Protein AF-A0A2V7JVH2-F1 (afdb_monomer)

Radius of gyration: 35.44 Å; Cα contacts (8 Å, |Δi|>4): 301; chains: 1; bounding box: 83×78×101 Å

Sequence (235 aa):
MPRRKRRECERYDPQSRRAAGGLPRGAAEGVQGRHAQGAERDESDGDHECDRDPALSRRHRQRRRVLRLAVRRCDGRQVHVAAQRREEPLTFPEGYKESFTKYHTISFPATKQVRYYYANKTAVTAAKAGKPLPDGSVLFAEVYAAKLGADGKPATGADGNFVAEKIVAYTAMAREAGWGNDIPEMLRNENWNYAVFTADKQHRPGVNHAECLACHKPLDNVSYTFTLKQLAGAK

Structure (mmCIF, N/CA/C/O backbone):
data_AF-A0A2V7JVH2-F1
#
_entry.id   AF-A0A2V7JVH2-F1
#
loop_
_atom_site.group_PDB
_atom_site.id
_atom_site.type_symbol
_atom_site.label_atom_id
_atom_site.label_alt_id
_atom_site.label_comp_id
_atom_site.label_asym_id
_atom_site.label_entity_id
_atom_site.label_seq_id
_atom_site.pdbx_PDB_ins_code
_atom_site.Cartn_x
_atom_site.Cartn_y
_atom_site.Cartn_z
_atom_site.occupancy
_atom_site.B_iso_or_equiv
_atom_site.auth_seq_id
_atom_site.auth_comp_id
_atom_site.auth_asym_id
_atom_site.auth_atom_id
_atom_s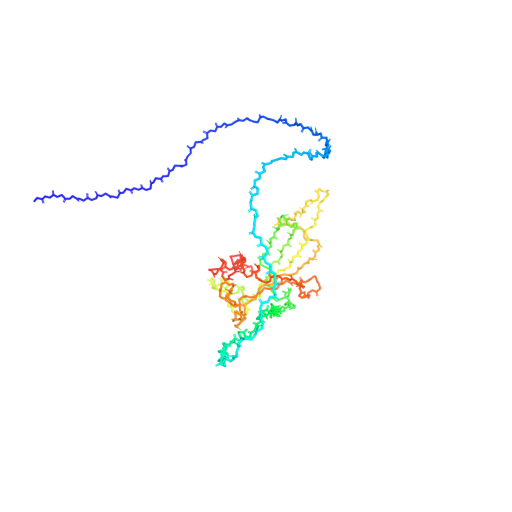ite.pdbx_PDB_model_num
ATOM 1 N N . MET A 1 1 ? 25.375 60.837 -25.572 1.00 32.41 1 MET A N 1
ATOM 2 C CA . MET A 1 1 ? 23.909 60.919 -25.371 1.00 32.41 1 MET A CA 1
ATOM 3 C C . MET A 1 1 ? 23.419 59.647 -24.676 1.00 32.41 1 MET A C 1
ATOM 5 O O . MET A 1 1 ? 23.603 58.587 -25.258 1.00 32.41 1 MET A O 1
ATOM 9 N N . PRO A 1 2 ? 22.876 59.706 -23.444 1.00 52.50 2 PRO A N 1
ATOM 10 C CA . PRO A 1 2 ? 22.500 58.517 -22.661 1.00 52.50 2 PRO A CA 1
ATOM 11 C C . PRO A 1 2 ? 20.977 58.359 -22.469 1.00 52.50 2 PRO A C 1
ATOM 13 O O . PRO A 1 2 ? 20.345 59.356 -22.147 1.00 52.50 2 PRO A O 1
ATOM 16 N N . ARG A 1 3 ? 20.413 57.134 -22.539 1.00 37.91 3 ARG A N 1
ATOM 17 C CA . ARG A 1 3 ? 19.190 56.617 -21.838 1.00 37.91 3 ARG A CA 1
ATOM 18 C C . ARG A 1 3 ? 19.102 55.087 -22.051 1.00 37.91 3 ARG A C 1
ATOM 20 O O . ARG A 1 3 ? 19.529 54.636 -23.100 1.00 37.91 3 ARG A O 1
ATOM 27 N N . ARG A 1 4 ? 18.542 54.230 -21.180 1.00 44.47 4 ARG A N 1
ATOM 28 C CA . ARG A 1 4 ? 18.201 54.254 -19.732 1.00 44.47 4 ARG A CA 1
ATOM 29 C C . ARG A 1 4 ? 18.071 52.779 -19.266 1.00 44.47 4 ARG A C 1
ATOM 31 O O . ARG A 1 4 ? 17.653 51.939 -20.052 1.00 44.47 4 ARG A O 1
ATOM 38 N N . LYS A 1 5 ? 18.389 52.462 -18.001 1.00 43.69 5 LYS A N 1
ATOM 39 C CA . LYS A 1 5 ? 18.171 51.124 -17.392 1.00 43.69 5 LYS A CA 1
ATOM 40 C C . LYS A 1 5 ? 16.725 50.926 -16.899 1.00 43.69 5 LYS A C 1
ATOM 42 O O . LYS A 1 5 ? 16.085 51.904 -16.525 1.00 43.69 5 LYS A O 1
ATOM 47 N N . ARG A 1 6 ? 16.353 49.640 -16.735 1.00 42.50 6 ARG A N 1
ATOM 48 C CA . ARG A 1 6 ? 15.241 49.064 -15.935 1.00 42.50 6 ARG A CA 1
ATOM 49 C C . ARG A 1 6 ? 13.805 49.456 -16.337 1.00 42.50 6 ARG A C 1
ATOM 51 O O . ARG A 1 6 ? 13.450 50.629 -16.326 1.00 42.50 6 ARG A O 1
ATOM 58 N N . ARG A 1 7 ? 12.926 48.447 -16.399 1.00 41.41 7 ARG A N 1
ATOM 59 C CA . ARG A 1 7 ? 12.013 48.154 -15.276 1.00 41.41 7 ARG A CA 1
ATOM 60 C C . ARG A 1 7 ? 11.541 46.700 -15.276 1.00 41.41 7 ARG A C 1
ATOM 62 O O . ARG A 1 7 ? 11.050 46.177 -16.263 1.00 41.41 7 ARG A O 1
ATOM 69 N N . GLU A 1 8 ? 11.740 46.105 -14.116 1.00 42.19 8 GLU A N 1
ATOM 70 C CA . GLU A 1 8 ? 11.123 44.896 -13.591 1.00 42.19 8 GLU A CA 1
ATOM 71 C C . GLU A 1 8 ? 9.891 45.381 -12.812 1.00 42.19 8 GLU A C 1
ATOM 73 O O . GLU A 1 8 ? 10.010 46.374 -12.088 1.00 42.19 8 GLU A O 1
ATOM 78 N N . CYS A 1 9 ? 8.728 44.753 -12.991 1.00 32.69 9 CYS A N 1
ATOM 79 C CA . CYS A 1 9 ? 7.531 45.011 -12.189 1.00 32.69 9 CYS A CA 1
ATOM 80 C C . CYS A 1 9 ? 6.821 43.687 -11.894 1.00 32.69 9 CYS A C 1
ATOM 82 O O . CYS A 1 9 ? 6.700 42.825 -12.762 1.00 32.69 9 CYS A O 1
ATOM 84 N N . GLU A 1 10 ? 6.403 43.538 -10.642 1.00 37.50 10 GLU A N 1
ATOM 85 C CA . GLU A 1 10 ? 5.963 42.280 -10.049 1.00 37.50 10 GLU A CA 1
ATOM 86 C C . GLU A 1 10 ? 4.471 41.971 -10.231 1.00 37.50 10 GLU A C 1
ATOM 88 O O . GLU A 1 10 ? 3.662 42.811 -10.622 1.00 37.50 10 GLU A O 1
ATOM 93 N N . ARG A 1 11 ? 4.160 40.715 -9.887 1.00 35.09 11 ARG A N 1
ATOM 94 C CA . ARG A 1 11 ? 2.858 40.134 -9.529 1.00 35.09 11 ARG A CA 1
ATOM 95 C C . ARG A 1 11 ? 1.758 41.123 -9.123 1.00 35.09 11 ARG A C 1
ATOM 97 O O . ARG A 1 11 ? 1.939 41.956 -8.240 1.00 35.09 11 ARG A O 1
ATOM 104 N N . TYR A 1 12 ? 0.563 40.850 -9.641 1.00 31.20 12 TYR A N 1
ATOM 105 C CA . TYR A 1 12 ? -0.707 41.295 -9.079 1.00 31.20 12 TYR A CA 1
ATOM 106 C C . TYR A 1 12 ? -1.432 40.097 -8.444 1.00 31.20 12 TYR A C 1
ATOM 108 O O . TYR A 1 12 ? -1.597 39.064 -9.092 1.00 31.20 12 TYR A O 1
ATOM 116 N N . ASP A 1 13 ? -1.849 40.247 -7.188 1.00 40.97 13 ASP A N 1
ATOM 117 C CA . ASP A 1 13 ? -2.649 39.296 -6.404 1.00 40.97 13 ASP A CA 1
ATOM 118 C C . ASP A 1 13 ? -3.816 40.064 -5.759 1.00 40.97 13 ASP A C 1
ATOM 120 O O . ASP A 1 13 ? -3.570 41.067 -5.080 1.00 40.97 13 ASP A O 1
ATOM 124 N N . PRO A 1 14 ? -5.074 39.640 -5.976 1.00 40.41 14 PRO A N 1
ATOM 125 C CA . PRO A 1 14 ? -6.206 40.144 -5.216 1.00 40.41 14 PRO A CA 1
ATOM 126 C C . PRO A 1 14 ? -7.004 39.032 -4.504 1.00 40.41 14 PRO A C 1
ATOM 128 O O . PRO A 1 14 ? -8.109 38.679 -4.924 1.00 40.41 14 PRO A O 1
ATOM 131 N N . GLN A 1 15 ? -6.544 38.571 -3.337 1.00 40.09 15 GLN A N 1
ATOM 132 C CA . GLN A 1 15 ? -7.458 38.063 -2.304 1.00 40.09 15 GLN A CA 1
ATOM 133 C C . GLN A 1 15 ? -7.746 39.119 -1.229 1.00 40.09 15 GLN A C 1
ATOM 135 O O . GLN A 1 15 ? -6.872 39.463 -0.441 1.00 40.09 15 GLN A O 1
ATOM 140 N N . SER A 1 16 ? -9.006 39.578 -1.151 1.00 35.44 16 SER A N 1
ATOM 141 C CA . SER A 1 16 ? -9.829 39.635 0.083 1.00 35.44 16 SER A CA 1
ATOM 142 C C . SER A 1 16 ? -10.917 40.724 0.054 1.00 35.44 16 SER A C 1
ATOM 144 O O . SER A 1 16 ? -10.623 41.912 0.124 1.00 35.44 16 SER A O 1
ATOM 146 N N . ARG A 1 17 ? -12.197 40.313 0.093 1.00 40.19 17 ARG A N 1
ATOM 147 C CA . ARG A 1 17 ? -13.275 41.020 0.820 1.00 40.19 17 ARG A CA 1
ATOM 148 C C . ARG A 1 17 ? -14.303 40.018 1.370 1.00 40.19 17 ARG A C 1
ATOM 150 O O . ARG A 1 17 ? -14.963 39.309 0.620 1.00 40.19 17 ARG A O 1
ATOM 157 N N . ARG A 1 18 ? -14.421 39.985 2.700 1.00 34.19 18 ARG A N 1
ATOM 158 C CA . ARG A 1 18 ? -15.586 39.517 3.489 1.00 34.19 18 ARG A CA 1
ATOM 159 C C . ARG A 1 18 ? -16.619 40.671 3.553 1.00 34.19 18 ARG A C 1
ATOM 161 O O . ARG A 1 18 ? -16.220 41.801 3.298 1.00 34.19 18 ARG A O 1
ATOM 168 N N . ALA A 1 19 ? -17.890 40.539 3.951 1.00 32.44 19 ALA A N 1
ATOM 169 C CA . ALA A 1 19 ? -18.826 39.415 4.132 1.00 32.44 19 ALA A CA 1
ATOM 170 C C . ALA A 1 19 ? -20.254 39.983 4.364 1.00 32.44 19 ALA A C 1
ATOM 172 O O . ALA A 1 19 ? -20.366 41.108 4.840 1.00 32.44 19 ALA A O 1
ATOM 173 N N . ALA A 1 20 ? -21.303 39.196 4.082 1.00 35.16 20 ALA A N 1
ATOM 174 C CA . ALA A 1 20 ? -22.691 39.235 4.607 1.00 35.16 20 ALA A CA 1
ATOM 175 C C . ALA A 1 20 ? -23.530 38.231 3.773 1.00 35.16 20 ALA A C 1
ATOM 177 O O . ALA A 1 20 ? -23.220 38.048 2.601 1.00 35.16 20 ALA A O 1
ATOM 178 N N . GLY A 1 21 ? -24.575 37.540 4.238 1.00 30.73 21 GLY A N 1
ATOM 179 C CA . GLY A 1 21 ? -25.169 37.401 5.573 1.00 30.73 21 GLY A CA 1
ATOM 180 C C . GLY A 1 21 ? -26.650 36.981 5.445 1.00 30.73 21 GLY A C 1
ATOM 181 O O . GLY A 1 21 ? -27.359 37.578 4.649 1.00 30.73 21 GLY A O 1
ATOM 182 N N . GLY A 1 22 ? -27.125 36.000 6.227 1.00 30.08 22 GLY A N 1
ATOM 183 C CA . GLY A 1 22 ? -28.570 35.765 6.448 1.00 30.08 22 GLY A CA 1
ATOM 184 C C . GLY A 1 22 ? -29.329 34.830 5.481 1.00 30.08 22 GLY A C 1
ATOM 185 O O . GLY A 1 22 ? -29.644 35.181 4.352 1.00 30.08 22 GLY A O 1
ATOM 186 N N . LEU A 1 23 ? -29.708 33.659 6.001 1.00 36.22 23 LEU A N 1
ATOM 187 C CA . LEU A 1 23 ? -30.813 32.778 5.560 1.00 36.22 23 LEU A CA 1
ATOM 188 C C . LEU A 1 23 ? -32.152 33.289 6.182 1.00 36.22 23 LEU A C 1
ATOM 190 O O . LEU A 1 23 ? -32.046 34.041 7.155 1.00 36.22 23 LEU A O 1
ATOM 194 N N . PRO A 1 24 ? -33.385 32.905 5.736 1.00 46.66 24 PRO A N 1
ATOM 195 C CA . PRO A 1 24 ? -33.871 31.520 5.880 1.00 46.66 24 PRO A CA 1
ATOM 196 C C . PRO A 1 24 ? -34.939 30.995 4.876 1.00 46.66 24 PRO A C 1
ATOM 198 O O . PRO A 1 24 ? -35.169 31.535 3.802 1.00 46.66 24 PRO A O 1
ATOM 201 N N . ARG A 1 25 ? -35.501 29.834 5.252 1.00 35.25 25 ARG A N 1
ATOM 202 C CA . ARG A 1 25 ? -36.240 28.807 4.492 1.00 35.25 25 ARG A CA 1
ATOM 203 C C . ARG A 1 25 ? -37.758 29.044 4.347 1.00 35.25 25 ARG A C 1
ATOM 205 O O . ARG A 1 25 ? -38.380 29.581 5.254 1.00 35.25 25 ARG A O 1
ATOM 212 N N . GLY A 1 26 ? -38.339 28.404 3.326 1.00 31.73 26 GLY A N 1
ATOM 213 C CA . GLY A 1 26 ? -39.727 27.903 3.231 1.00 31.73 26 GLY A CA 1
ATOM 214 C C . GLY A 1 26 ? -39.861 27.146 1.894 1.00 31.73 26 GLY A C 1
ATOM 215 O O . GLY A 1 26 ? -39.488 27.708 0.874 1.00 31.73 26 GLY A O 1
ATOM 216 N N . ALA A 1 27 ? -40.092 25.831 1.805 1.00 31.73 27 ALA A N 1
ATOM 217 C CA . ALA A 1 27 ? -41.213 25.006 2.280 1.00 31.73 27 ALA A CA 1
ATOM 218 C C . ALA A 1 27 ? -42.518 25.235 1.486 1.00 31.73 27 ALA A C 1
ATOM 220 O O . ALA A 1 27 ? -43.246 26.183 1.758 1.00 31.73 27 ALA A O 1
ATOM 221 N N . ALA A 1 28 ? -42.805 24.336 0.536 1.00 38.03 28 ALA A N 1
ATOM 222 C CA . ALA A 1 28 ? -44.128 24.117 -0.056 1.00 38.03 28 ALA A CA 1
ATOM 223 C C . ALA A 1 28 ? -44.212 22.682 -0.616 1.00 38.03 28 ALA A C 1
ATOM 225 O O . ALA A 1 28 ? -43.332 22.244 -1.358 1.00 38.03 28 ALA A O 1
ATOM 226 N N . GLU A 1 29 ? -45.253 21.951 -0.225 1.00 30.03 29 GLU A N 1
ATOM 227 C CA . GLU A 1 29 ? -45.572 20.598 -0.694 1.00 30.03 29 GLU A CA 1
ATOM 228 C C . GLU A 1 29 ? -46.427 20.619 -1.971 1.00 30.03 29 GLU A C 1
ATOM 230 O O . GLU A 1 29 ? -47.169 21.567 -2.196 1.00 30.03 29 GLU A O 1
ATOM 235 N N . GLY A 1 30 ? -46.366 19.518 -2.733 1.00 29.44 30 GLY A N 1
ATOM 236 C CA . GLY A 1 30 ? -47.523 18.828 -3.327 1.00 29.44 30 GLY A CA 1
ATOM 237 C C . GLY A 1 30 ? -48.455 19.540 -4.326 1.00 29.44 30 GLY A C 1
ATOM 238 O O . GLY A 1 30 ? -49.041 20.572 -4.042 1.00 29.44 30 GLY A O 1
ATOM 239 N N . VAL A 1 31 ? -48.750 18.859 -5.441 1.00 38.78 31 VAL A N 1
ATOM 240 C CA . VAL A 1 31 ? -50.129 18.496 -5.850 1.00 38.78 31 VAL A CA 1
ATOM 241 C C . VAL A 1 31 ? -50.085 17.504 -7.022 1.00 38.78 31 VAL A C 1
ATOM 243 O O . VAL A 1 31 ? -49.129 17.452 -7.793 1.00 38.78 31 VAL A O 1
ATOM 246 N N . GLN A 1 32 ? -51.112 16.659 -7.109 1.00 34.00 32 GLN A N 1
ATOM 247 C CA . GLN A 1 32 ? -51.224 15.548 -8.054 1.00 34.00 32 GLN A CA 1
ATOM 248 C C . GLN A 1 32 ? -51.829 15.963 -9.410 1.00 34.00 32 GLN A C 1
ATOM 250 O O . GLN A 1 32 ? -52.754 16.765 -9.464 1.00 34.00 32 GLN A O 1
ATOM 255 N N . GLY A 1 33 ? -51.343 15.309 -10.472 1.00 31.23 33 GLY A N 1
ATOM 256 C CA . GLY A 1 33 ? -52.082 14.762 -11.624 1.00 31.23 33 GLY A CA 1
ATOM 257 C C . GLY A 1 33 ? -53.234 15.521 -12.312 1.00 31.23 33 GLY A C 1
ATOM 258 O O . GLY A 1 33 ? -54.252 15.866 -11.712 1.00 31.23 33 GLY A O 1
ATOM 259 N N . ARG A 1 34 ? -53.179 15.534 -13.654 1.00 37.78 34 ARG A N 1
ATOM 260 C CA . ARG A 1 34 ? -54.336 15.189 -14.505 1.00 37.78 34 ARG A CA 1
ATOM 261 C C . ARG A 1 34 ? -53.921 14.822 -15.935 1.00 37.78 34 ARG A C 1
ATOM 263 O O . ARG A 1 34 ? -53.042 15.454 -16.507 1.00 37.78 34 ARG A O 1
ATOM 270 N N . HIS A 1 35 ? -54.580 13.807 -16.494 1.00 33.72 35 HIS A N 1
ATOM 271 C CA . HIS A 1 35 ? -54.583 13.516 -17.931 1.00 33.72 35 HIS A CA 1
ATOM 272 C C . HIS A 1 35 ? -55.599 14.411 -18.656 1.00 33.72 35 HIS A C 1
ATOM 274 O O . HIS A 1 35 ? -56.627 14.763 -18.078 1.00 33.72 35 HIS A O 1
ATOM 280 N N . ALA A 1 36 ? -55.364 14.659 -19.945 1.00 32.66 36 ALA A N 1
ATOM 281 C CA . ALA A 1 36 ? -56.395 14.996 -20.924 1.00 32.66 36 ALA A CA 1
ATOM 282 C C . ALA A 1 36 ? -56.043 14.341 -22.276 1.00 32.66 36 ALA A C 1
ATOM 284 O O . ALA A 1 36 ? -54.865 14.183 -22.596 1.00 32.66 36 ALA A O 1
ATOM 285 N N . GLN A 1 37 ? -57.060 13.925 -23.032 1.00 31.33 37 GLN A N 1
ATOM 286 C CA . GLN A 1 37 ? -56.962 13.307 -24.362 1.00 31.33 37 GLN A CA 1
ATOM 287 C C . GLN A 1 37 ? -57.796 14.110 -25.371 1.00 31.33 37 GLN A C 1
ATOM 289 O O . GLN A 1 37 ? -58.785 14.725 -24.979 1.00 31.33 37 GLN A O 1
ATOM 294 N N . GLY A 1 38 ? -57.452 13.991 -26.660 1.00 28.17 38 GLY A N 1
ATOM 295 C CA . GLY A 1 38 ? -58.250 14.473 -27.798 1.00 28.17 38 GLY A CA 1
ATOM 296 C C . GLY A 1 38 ? -58.081 15.967 -28.123 1.00 28.17 38 GLY A C 1
ATOM 297 O O . GLY A 1 38 ? -57.734 16.753 -27.249 1.00 28.17 38 GLY A O 1
ATOM 298 N N . ALA A 1 39 ? -58.306 16.419 -29.359 1.00 28.97 39 ALA A N 1
ATOM 299 C CA . ALA A 1 39 ? -58.474 15.702 -30.631 1.00 28.97 39 ALA A CA 1
ATOM 300 C C . ALA A 1 39 ? -58.217 16.684 -31.807 1.00 28.97 39 ALA A C 1
ATOM 302 O O . ALA A 1 39 ? -58.153 17.887 -31.576 1.00 28.97 39 ALA A O 1
ATOM 303 N N . GLU A 1 40 ? -58.037 16.153 -33.026 1.00 27.39 40 GLU A N 1
ATOM 304 C CA . GLU A 1 40 ? -58.612 16.639 -34.312 1.00 27.39 40 GLU A CA 1
ATOM 305 C C . GLU A 1 40 ? -59.253 18.057 -34.316 1.00 27.39 40 GLU A C 1
ATOM 307 O O . GLU A 1 40 ? -60.131 18.313 -33.499 1.00 27.39 40 GLU A O 1
ATOM 312 N N . ARG A 1 41 ? -58.967 19.020 -35.215 1.00 30.27 41 ARG A N 1
ATOM 313 C CA . ARG A 1 41 ? -58.913 19.022 -36.710 1.00 30.27 41 ARG A CA 1
ATOM 314 C C . ARG A 1 41 ? -58.676 20.483 -37.207 1.00 30.27 41 ARG A C 1
ATOM 316 O O . ARG A 1 41 ? -58.590 21.355 -36.345 1.00 30.27 41 ARG A O 1
ATOM 323 N N . ASP A 1 42 ? -58.581 20.884 -38.485 1.00 28.20 42 ASP A N 1
ATOM 324 C CA . ASP A 1 42 ? -58.523 20.270 -39.843 1.00 28.20 42 ASP A CA 1
ATOM 325 C C . ASP A 1 42 ? -57.800 21.287 -40.798 1.00 28.20 42 ASP A C 1
ATOM 327 O O . ASP A 1 42 ? -57.259 22.268 -40.291 1.00 28.20 42 ASP A O 1
ATOM 331 N N . GLU A 1 43 ? -57.859 21.100 -42.135 1.00 32.59 43 GLU A N 1
ATOM 332 C CA . GLU A 1 43 ? -57.659 22.123 -43.213 1.00 32.59 43 GLU A CA 1
ATOM 333 C C . GLU A 1 43 ? -56.236 22.722 -43.422 1.00 32.59 43 GLU A C 1
ATOM 335 O O . GLU A 1 43 ? -55.444 22.849 -42.493 1.00 32.59 43 GLU A O 1
ATOM 340 N N . SER A 1 44 ? -55.812 23.205 -44.601 1.00 33.16 44 SER A N 1
ATOM 341 C CA . SER A 1 44 ? -56.188 23.047 -46.033 1.00 33.16 44 SER A CA 1
ATOM 342 C C . SER A 1 44 ? -55.123 23.806 -46.872 1.00 33.16 44 SER A C 1
ATOM 344 O O . SER A 1 44 ? -54.383 24.617 -46.310 1.00 33.16 44 SER A O 1
ATOM 346 N N . ASP A 1 45 ? -54.930 23.697 -48.193 1.00 33.31 45 ASP A N 1
ATOM 347 C CA . ASP A 1 45 ? -55.120 22.667 -49.241 1.00 33.31 45 ASP A CA 1
ATOM 348 C C . ASP A 1 45 ? -54.218 23.093 -50.439 1.00 33.31 45 ASP A C 1
ATOM 350 O O . ASP A 1 45 ? -53.765 24.244 -50.466 1.00 33.31 45 ASP A O 1
ATOM 354 N N . GLY A 1 46 ? -53.942 22.242 -51.448 1.00 31.03 46 GLY A N 1
ATOM 355 C CA . GLY A 1 46 ? -53.242 22.727 -52.661 1.00 31.03 46 GLY A CA 1
ATOM 356 C C . GLY A 1 46 ? -52.490 21.712 -53.528 1.00 31.03 46 GLY A C 1
ATOM 357 O O . GLY A 1 46 ? -51.263 21.767 -53.619 1.00 31.03 46 GLY A O 1
ATOM 358 N N . ASP A 1 47 ? -53.216 20.828 -54.209 1.00 33.66 47 ASP A N 1
ATOM 359 C CA . ASP A 1 47 ? -52.679 19.877 -55.194 1.00 33.66 47 ASP A CA 1
ATOM 360 C C . ASP A 1 47 ? -52.078 20.543 -56.448 1.00 33.66 47 ASP A C 1
ATOM 362 O O . ASP A 1 47 ? -52.381 21.696 -56.757 1.00 33.66 47 ASP A O 1
ATOM 366 N N . HIS A 1 48 ? -51.320 19.769 -57.240 1.00 32.47 48 HIS A N 1
ATOM 367 C CA . HIS A 1 48 ? -51.633 19.563 -58.668 1.00 32.47 48 HIS A CA 1
ATOM 368 C C . HIS A 1 48 ? -50.948 18.293 -59.211 1.00 32.47 48 HIS A C 1
ATOM 370 O O . HIS A 1 48 ? -49.729 18.224 -59.370 1.00 32.47 48 HIS A O 1
ATOM 376 N N . GLU A 1 49 ? -51.770 17.289 -59.504 1.00 37.22 49 GLU A N 1
ATOM 377 C CA . GLU A 1 49 ? -51.425 16.010 -60.137 1.00 37.22 49 GLU A CA 1
ATOM 378 C C . GLU A 1 49 ? -51.504 16.105 -61.675 1.00 37.22 49 GLU A C 1
ATOM 380 O O . GLU A 1 49 ? -52.265 16.927 -62.182 1.00 37.22 49 GLU A O 1
ATOM 385 N N . CYS A 1 50 ? -50.744 15.268 -62.405 1.00 30.39 50 CYS A N 1
ATOM 386 C CA . CYS A 1 50 ? -51.017 14.773 -63.776 1.00 30.39 50 CYS A CA 1
ATOM 387 C C . CYS A 1 50 ? -49.841 13.898 -64.293 1.00 30.39 50 CYS A C 1
ATOM 389 O O . CYS A 1 50 ? -48.695 14.320 -64.160 1.00 30.39 50 CYS A O 1
ATOM 391 N N . ASP A 1 51 ? -49.980 12.784 -65.026 1.00 34.78 51 ASP A N 1
ATOM 392 C CA . ASP A 1 51 ? -50.950 11.668 -65.040 1.00 34.78 51 ASP A CA 1
ATOM 393 C C . ASP A 1 51 ? -50.320 10.513 -65.892 1.00 34.78 51 ASP A C 1
ATOM 395 O O . ASP A 1 51 ? -49.721 10.824 -66.919 1.00 34.78 51 ASP A O 1
ATOM 399 N N . ARG A 1 52 ? -50.485 9.225 -65.507 1.00 35.62 52 ARG A N 1
ATOM 400 C CA . ARG A 1 52 ? -50.341 7.961 -66.316 1.00 35.62 52 ARG A CA 1
ATOM 401 C C . ARG A 1 52 ? -49.045 7.678 -67.147 1.00 35.62 52 ARG A C 1
ATOM 403 O O . ARG A 1 52 ? -48.239 8.553 -67.416 1.00 35.62 52 ARG A O 1
ATOM 410 N N . ASP A 1 53 ? -48.687 6.457 -67.592 1.00 34.00 53 ASP A N 1
ATOM 411 C CA . ASP A 1 53 ? -49.239 5.078 -67.526 1.00 34.00 53 ASP A CA 1
ATOM 412 C C . ASP A 1 53 ? -48.070 4.037 -67.657 1.00 34.00 53 ASP A C 1
ATOM 414 O O . ASP A 1 53 ? -47.065 4.363 -68.303 1.00 34.00 53 ASP A O 1
ATOM 418 N N . PRO A 1 54 ? -48.126 2.791 -67.124 1.00 49.59 54 PRO A N 1
ATOM 419 C CA . PRO A 1 54 ? -47.037 1.809 -67.257 1.00 49.59 54 PRO A CA 1
ATOM 420 C C . PRO A 1 54 ? -47.124 0.853 -68.475 1.00 49.59 54 PRO A C 1
ATOM 422 O O . PRO A 1 54 ? -48.179 0.359 -68.853 1.00 49.59 54 PRO A O 1
ATOM 425 N N . ALA A 1 55 ? -45.948 0.416 -68.947 1.00 42.56 55 ALA A N 1
ATOM 426 C CA . ALA A 1 55 ? -45.705 -0.882 -69.609 1.00 42.56 55 ALA A CA 1
ATOM 427 C C . ALA A 1 55 ? -46.140 -1.132 -71.082 1.00 42.56 55 ALA A C 1
ATOM 429 O O . ALA A 1 55 ? -46.679 -2.189 -71.408 1.00 42.56 55 ALA A O 1
ATOM 430 N N . LEU A 1 56 ? -45.678 -0.293 -72.019 1.00 36.22 56 LEU A N 1
ATOM 431 C CA . LEU A 1 56 ? -45.294 -0.697 -73.393 1.00 36.22 56 LEU A CA 1
ATOM 432 C C . LEU A 1 56 ? -43.942 -0.007 -73.708 1.00 36.22 56 LEU A C 1
ATOM 434 O O . LEU A 1 56 ? -43.756 1.140 -73.336 1.00 36.22 56 LEU A O 1
ATOM 438 N N . SER A 1 57 ? -42.917 -0.589 -74.340 1.00 35.69 57 SER A N 1
ATOM 439 C CA . SER A 1 57 ? -42.878 -1.705 -75.286 1.00 35.69 57 SER A CA 1
ATOM 440 C C . SER A 1 57 ? -41.522 -2.444 -75.252 1.00 35.69 57 SER A C 1
ATOM 442 O O . SER A 1 57 ? -40.518 -1.952 -74.739 1.00 35.69 57 SER A O 1
ATOM 444 N N . ARG A 1 58 ? -41.478 -3.658 -75.814 1.00 41.12 58 ARG A N 1
ATOM 445 C CA . ARG A 1 58 ? -40.282 -4.522 -75.859 1.00 41.12 58 ARG A CA 1
ATOM 446 C C . ARG A 1 58 ? -39.342 -4.148 -77.021 1.00 41.12 58 ARG A C 1
ATOM 448 O O . ARG A 1 58 ? -39.799 -3.709 -78.068 1.00 41.12 58 ARG A O 1
ATOM 455 N N . ARG A 1 59 ? -38.080 -4.596 -76.899 1.00 40.69 59 ARG A N 1
ATOM 456 C CA . ARG A 1 59 ? -37.041 -4.759 -77.951 1.00 40.69 59 ARG A CA 1
ATOM 457 C C . ARG A 1 59 ? -36.207 -3.510 -78.306 1.00 40.69 59 ARG A C 1
ATOM 459 O O . ARG A 1 59 ? -36.473 -2.840 -79.293 1.00 40.69 59 ARG A O 1
ATOM 466 N N . HIS A 1 60 ? -35.010 -3.421 -77.718 1.00 34.84 60 HIS A N 1
ATOM 467 C CA . HIS A 1 60 ? -33.822 -3.415 -78.579 1.00 34.84 60 HIS A CA 1
ATOM 468 C C . HIS A 1 60 ? -32.654 -4.224 -77.996 1.00 34.84 60 HIS A C 1
ATOM 470 O O . HIS A 1 60 ? -32.554 -4.457 -76.793 1.00 34.84 60 HIS A O 1
ATOM 476 N N . ARG A 1 61 ? -31.829 -4.758 -78.898 1.00 37.41 61 ARG A N 1
ATOM 477 C CA . ARG A 1 61 ? -30.774 -5.751 -78.641 1.00 37.41 61 ARG A CA 1
ATOM 478 C C . ARG A 1 61 ? -29.458 -5.103 -78.200 1.00 37.41 61 ARG A C 1
ATOM 480 O O . ARG A 1 61 ? -29.062 -4.128 -78.816 1.00 37.41 61 ARG A O 1
ATOM 487 N N . GLN A 1 62 ? -28.721 -5.822 -77.337 1.00 35.62 62 GLN A N 1
ATOM 488 C CA . GLN A 1 62 ? -27.242 -5.886 -77.265 1.00 35.62 62 GLN A CA 1
ATOM 489 C C . GLN A 1 62 ? -26.514 -4.546 -76.969 1.00 35.62 62 GLN A C 1
ATOM 491 O O . GLN A 1 62 ? -26.603 -3.584 -77.712 1.00 35.62 62 GLN A O 1
ATOM 496 N N . ARG A 1 63 ? -25.616 -4.468 -75.982 1.00 45.69 63 ARG A N 1
ATOM 497 C CA . ARG A 1 63 ? -24.285 -5.102 -76.050 1.00 45.69 63 ARG A CA 1
ATOM 498 C C . ARG A 1 63 ? -23.618 -5.208 -74.673 1.00 45.69 63 ARG A C 1
ATOM 500 O O . ARG A 1 63 ? -23.889 -4.450 -73.752 1.00 45.69 63 ARG A O 1
ATOM 507 N N . ARG A 1 64 ? -22.699 -6.171 -74.572 1.00 46.81 64 ARG A N 1
A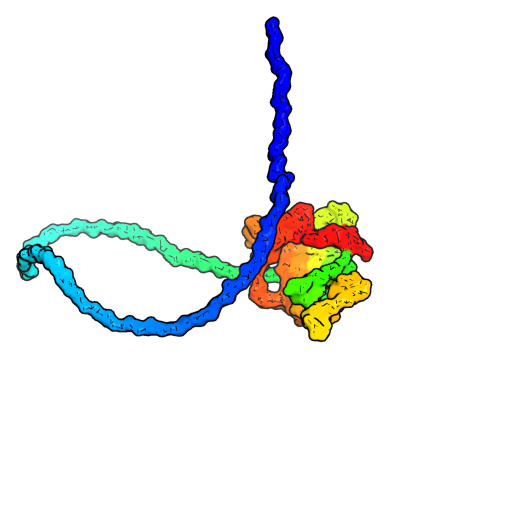TOM 508 C CA . ARG A 1 64 ? -21.881 -6.462 -73.387 1.00 46.81 64 ARG A CA 1
ATOM 509 C C . ARG A 1 64 ? -20.962 -5.286 -73.032 1.00 46.81 64 ARG A C 1
ATOM 511 O O . ARG A 1 64 ? -20.203 -4.856 -73.897 1.00 46.81 64 ARG A O 1
ATOM 518 N N . ARG A 1 65 ? -20.884 -4.942 -71.743 1.00 40.12 65 ARG A N 1
ATOM 519 C CA . ARG A 1 65 ? -19.621 -4.703 -71.012 1.00 40.12 65 ARG A CA 1
ATOM 520 C C . ARG A 1 65 ? -19.899 -4.725 -69.509 1.00 40.12 65 ARG A C 1
ATOM 522 O O . ARG A 1 65 ? -20.329 -3.741 -68.925 1.00 40.12 65 ARG A O 1
ATOM 529 N N . VAL A 1 66 ? -19.670 -5.885 -68.895 1.00 40.09 66 VAL A N 1
ATOM 530 C CA . VAL A 1 66 ? -19.717 -6.028 -67.436 1.00 40.09 66 VAL A CA 1
ATOM 531 C C . VAL A 1 66 ? -18.452 -5.384 -66.881 1.00 40.09 66 VAL A C 1
ATOM 533 O O . VAL A 1 66 ? -17.398 -6.021 -66.849 1.00 40.09 66 VAL A O 1
ATOM 536 N N . LEU A 1 67 ? -18.541 -4.124 -66.457 1.00 38.34 67 LEU A N 1
ATOM 537 C CA . LEU A 1 67 ? -17.507 -3.533 -65.618 1.00 38.34 67 LEU A CA 1
ATOM 538 C C . LEU A 1 67 ? -17.628 -4.184 -64.237 1.00 38.34 67 LEU A C 1
ATOM 540 O O . LEU A 1 67 ? -18.384 -3.727 -63.382 1.00 38.34 67 LEU A O 1
ATOM 544 N N . ARG A 1 68 ? -16.923 -5.304 -64.033 1.00 38.22 68 ARG A N 1
ATOM 545 C CA . ARG A 1 68 ? -16.758 -5.883 -62.699 1.00 38.22 68 ARG A CA 1
ATOM 546 C C . ARG A 1 68 ? -15.936 -4.897 -61.875 1.00 38.22 68 ARG A C 1
ATOM 548 O O . ARG A 1 68 ? -14.709 -4.958 -61.893 1.00 38.22 68 ARG A O 1
ATOM 555 N N . LEU A 1 69 ? -16.615 -4.003 -61.153 1.00 38.38 69 LEU A N 1
ATOM 556 C CA . LEU A 1 69 ? -16.014 -3.345 -60.002 1.00 38.38 69 LEU A CA 1
ATOM 557 C C . LEU A 1 69 ? -15.472 -4.460 -59.109 1.00 38.38 69 LEU A C 1
ATOM 559 O O . LEU A 1 69 ? -16.231 -5.297 -58.616 1.00 38.38 69 LEU A O 1
ATOM 563 N N . ALA A 1 70 ? -14.155 -4.490 -58.932 1.00 39.34 70 ALA A N 1
ATOM 564 C CA . ALA A 1 70 ? -13.546 -5.324 -57.920 1.00 39.34 70 ALA A CA 1
ATOM 565 C C . ALA A 1 70 ? -13.936 -4.730 -56.566 1.00 39.34 70 ALA A C 1
ATOM 567 O O . ALA A 1 70 ? -13.231 -3.879 -56.024 1.00 39.34 70 ALA A O 1
ATOM 568 N N . VAL A 1 71 ? -15.078 -5.174 -56.032 1.00 41.47 71 VAL A N 1
ATOM 569 C CA . VAL A 1 71 ? -15.402 -5.014 -54.618 1.00 41.47 71 VAL A CA 1
ATOM 570 C C . VAL A 1 71 ? -14.309 -5.755 -53.864 1.00 41.47 71 VAL A C 1
ATOM 572 O O . VAL A 1 71 ? -14.391 -6.963 -53.635 1.00 41.47 71 VAL A O 1
ATOM 575 N N . ARG A 1 72 ? -13.253 -5.025 -53.493 1.00 41.66 72 ARG A N 1
ATOM 576 C CA . ARG A 1 72 ? -12.397 -5.432 -52.392 1.00 41.66 72 ARG A CA 1
ATOM 577 C C . ARG A 1 72 ? -13.328 -5.503 -51.193 1.00 41.66 72 ARG A C 1
ATOM 579 O O . ARG A 1 72 ? -13.673 -4.478 -50.614 1.00 41.66 72 ARG A O 1
ATOM 586 N N . ARG A 1 73 ? -13.750 -6.720 -50.841 1.00 40.25 73 ARG A N 1
ATOM 587 C CA . ARG A 1 73 ? -14.145 -7.007 -49.469 1.00 40.25 73 ARG A CA 1
ATOM 588 C C . ARG A 1 73 ? -12.938 -6.608 -48.629 1.00 40.25 73 ARG A C 1
ATOM 590 O O . ARG A 1 73 ? -11.946 -7.332 -48.605 1.00 40.25 73 ARG A O 1
ATOM 597 N N . CYS A 1 74 ? -13.005 -5.439 -47.995 1.00 43.06 74 CYS A N 1
ATOM 598 C CA . CYS A 1 74 ? -12.310 -5.251 -46.737 1.00 43.06 74 CYS A CA 1
ATOM 599 C C . CYS A 1 74 ? -12.891 -6.332 -45.838 1.00 43.06 74 CYS A C 1
ATOM 601 O O . CYS A 1 74 ? -14.044 -6.231 -45.420 1.00 43.06 74 CYS A O 1
ATOM 603 N N . ASP A 1 75 ? -12.142 -7.425 -45.705 1.00 48.16 75 ASP A N 1
ATOM 604 C CA . ASP A 1 75 ? -12.547 -8.547 -44.885 1.00 48.16 75 ASP A CA 1
ATOM 605 C C . ASP A 1 75 ? -12.795 -7.993 -43.488 1.00 48.16 75 ASP A C 1
ATOM 607 O O . ASP A 1 75 ? -11.915 -7.359 -42.897 1.00 48.16 75 ASP A O 1
ATOM 611 N N . GLY A 1 76 ? -14.040 -8.121 -43.033 1.00 49.56 76 GLY A N 1
ATOM 612 C CA . GLY A 1 76 ? -14.554 -7.483 -41.831 1.00 49.56 76 GLY A CA 1
ATOM 613 C C . GLY A 1 76 ? -14.038 -8.197 -40.596 1.00 49.56 76 GLY A C 1
ATOM 614 O O . GLY A 1 76 ? -14.831 -8.686 -39.796 1.00 49.56 76 GLY A O 1
ATOM 615 N N . ARG A 1 77 ? -12.711 -8.279 -40.451 1.00 49.94 77 ARG A N 1
ATOM 616 C CA . ARG A 1 77 ? -12.041 -8.778 -39.262 1.00 49.94 77 ARG A CA 1
ATOM 617 C C . ARG A 1 77 ? -12.320 -7.777 -38.152 1.00 49.94 77 ARG A C 1
ATOM 619 O O . ARG A 1 77 ? -11.533 -6.866 -37.904 1.00 49.94 77 ARG A O 1
ATOM 626 N N . GLN A 1 78 ? -13.462 -7.969 -37.492 1.00 47.19 78 GLN A N 1
ATOM 627 C CA . GLN A 1 78 ? -13.688 -7.464 -36.152 1.00 47.19 78 GLN A CA 1
ATOM 628 C C . GLN A 1 78 ? -12.498 -7.939 -35.327 1.00 47.19 78 GLN A C 1
ATOM 630 O O . GLN A 1 78 ? -12.375 -9.114 -34.979 1.00 47.19 78 GLN A O 1
ATOM 635 N N . VAL A 1 79 ? -11.582 -7.011 -35.063 1.00 46.06 79 VAL A N 1
ATOM 636 C CA . VAL A 1 79 ? -10.607 -7.159 -33.998 1.00 46.06 79 VAL A CA 1
ATOM 637 C C . VAL A 1 79 ? -11.399 -7.097 -32.705 1.00 46.06 79 VAL A C 1
ATOM 639 O O . VAL A 1 79 ? -11.516 -6.057 -32.061 1.00 46.06 79 VAL A O 1
ATOM 642 N N . HIS A 1 80 ? -11.980 -8.240 -32.342 1.00 40.88 80 HIS A N 1
ATOM 643 C C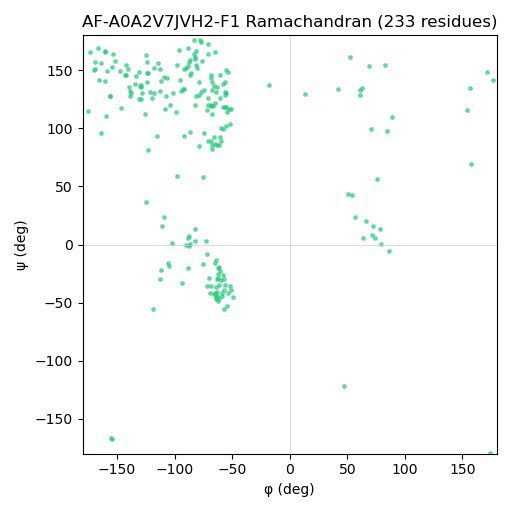A . HIS A 1 80 ? -12.324 -8.522 -30.968 1.00 40.88 80 HIS A CA 1
ATOM 644 C C . HIS A 1 80 ? -11.008 -8.472 -30.201 1.00 40.88 80 HIS A C 1
ATOM 646 O O . HIS A 1 80 ? -10.308 -9.474 -30.059 1.00 40.88 80 HIS A O 1
ATOM 652 N N . VAL A 1 81 ? -10.664 -7.275 -29.724 1.00 47.59 81 VAL A N 1
ATOM 653 C CA . VAL A 1 81 ? -9.797 -7.123 -28.569 1.00 47.59 81 VAL A CA 1
ATOM 654 C C . VAL A 1 81 ? -10.583 -7.761 -27.439 1.00 47.59 81 VAL A C 1
ATOM 656 O O . VAL A 1 81 ? -11.355 -7.113 -26.736 1.00 47.59 81 VAL A O 1
ATOM 659 N N . ALA A 1 82 ? -10.433 -9.079 -27.315 1.00 41.00 82 ALA A N 1
ATOM 660 C CA . ALA A 1 82 ? -10.668 -9.730 -26.054 1.00 41.00 82 ALA A CA 1
ATOM 661 C C . ALA A 1 82 ? -9.836 -8.925 -25.061 1.00 41.00 82 ALA A C 1
ATOM 663 O O . ALA A 1 82 ? -8.614 -8.845 -25.203 1.00 41.00 82 ALA A O 1
ATOM 664 N N . ALA A 1 83 ? -10.503 -8.295 -24.096 1.00 47.31 83 ALA A N 1
ATOM 665 C CA . ALA A 1 83 ? -9.842 -7.873 -22.881 1.00 47.31 83 ALA A CA 1
ATOM 666 C C . ALA A 1 83 ? -9.343 -9.167 -22.238 1.00 47.31 83 ALA A C 1
ATOM 668 O O . ALA A 1 83 ? -10.066 -9.820 -21.483 1.00 47.31 83 ALA A O 1
ATOM 669 N N . GLN A 1 84 ? -8.149 -9.601 -22.656 1.00 42.81 84 GLN A N 1
ATOM 670 C CA . GLN A 1 84 ? -7.458 -10.727 -22.072 1.00 42.81 84 GLN A CA 1
ATOM 671 C C . GLN A 1 84 ? -7.384 -10.385 -20.599 1.00 42.81 84 GLN A C 1
ATOM 673 O O . GLN A 1 84 ? -6.803 -9.370 -20.212 1.00 42.81 84 GLN A O 1
ATOM 678 N N . ARG A 1 85 ? -8.095 -11.186 -19.807 1.00 50.88 85 ARG A N 1
ATOM 679 C CA . ARG A 1 85 ? -8.125 -11.091 -18.358 1.00 50.88 85 ARG A CA 1
ATOM 680 C C . ARG A 1 85 ? -6.705 -11.414 -17.919 1.00 50.88 85 ARG A C 1
ATOM 682 O O . ARG A 1 85 ? -6.387 -12.587 -17.756 1.00 50.88 85 ARG A O 1
ATOM 689 N N . ARG A 1 86 ? -5.847 -10.388 -17.892 1.00 58.34 86 ARG A N 1
ATOM 690 C CA . ARG A 1 86 ? -4.419 -10.531 -17.628 1.00 58.34 86 ARG A CA 1
ATOM 691 C C . ARG A 1 86 ? -4.334 -11.187 -16.262 1.00 58.34 86 ARG A C 1
ATOM 693 O O . ARG A 1 86 ? -4.924 -10.697 -15.300 1.00 58.34 86 ARG A O 1
ATOM 700 N N . GLU A 1 87 ? -3.753 -12.375 -16.240 1.00 58.47 87 GLU A N 1
ATOM 701 C CA . GLU A 1 87 ? -3.591 -13.116 -15.005 1.00 58.47 87 GLU A CA 1
ATOM 702 C C . GLU A 1 87 ? -2.571 -12.340 -14.179 1.00 58.47 87 GLU A C 1
ATOM 704 O O . GLU A 1 87 ? -1.472 -12.053 -14.660 1.00 58.47 87 GLU A O 1
ATOM 709 N N . GLU A 1 88 ? -2.985 -11.875 -13.001 1.00 70.44 88 GLU A N 1
ATOM 710 C CA . GLU A 1 88 ? -2.147 -10.993 -12.198 1.00 70.44 88 GLU A CA 1
ATOM 711 C C . GLU A 1 88 ? -0.918 -11.773 -11.723 1.00 70.44 88 GLU A C 1
ATOM 713 O O . GLU A 1 88 ? -1.075 -12.746 -10.984 1.00 70.44 88 GLU A O 1
ATOM 718 N N . PRO A 1 89 ? 0.308 -11.364 -12.094 1.00 82.25 89 PRO A N 1
ATOM 719 C CA . PRO A 1 89 ? 1.512 -12.134 -11.780 1.00 82.25 89 PRO A CA 1
ATOM 720 C C . PRO A 1 89 ? 1.883 -12.070 -10.286 1.00 82.25 89 PRO A C 1
ATOM 722 O O . PRO A 1 89 ? 2.779 -12.777 -9.827 1.00 82.25 89 PRO A O 1
ATOM 725 N N . LEU A 1 90 ? 1.200 -11.213 -9.522 1.00 91.69 90 LEU A N 1
ATOM 726 C CA . LEU A 1 90 ? 1.401 -10.988 -8.098 1.00 91.69 90 LEU A CA 1
ATOM 727 C C . LEU A 1 90 ? 0.573 -11.987 -7.277 1.00 91.69 90 LEU A C 1
ATOM 729 O O . LEU A 1 90 ? -0.600 -11.748 -6.996 1.00 91.69 90 LEU A O 1
ATOM 733 N N . THR A 1 91 ? 1.204 -13.076 -6.842 1.00 93.38 91 THR A N 1
ATOM 734 C CA . THR A 1 91 ? 0.602 -14.085 -5.955 1.00 93.38 91 THR A CA 1
ATOM 735 C C . THR A 1 91 ? 0.517 -13.621 -4.496 1.00 93.38 91 THR A C 1
ATOM 737 O O . THR A 1 91 ? 1.252 -12.737 -4.053 1.00 93.38 91 THR A O 1
ATOM 740 N N . PHE A 1 92 ? -0.377 -14.225 -3.705 1.00 96.75 92 PHE A N 1
ATOM 741 C CA . PHE A 1 92 ? -0.487 -13.903 -2.280 1.00 96.75 92 PHE A CA 1
ATOM 742 C C . PHE A 1 92 ? 0.841 -14.198 -1.542 1.00 96.75 92 PHE A C 1
ATOM 744 O O . PHE A 1 92 ? 1.325 -15.331 -1.611 1.00 96.75 92 PHE A O 1
ATOM 751 N N . PRO A 1 93 ? 1.429 -13.232 -0.807 1.00 95.31 93 PRO A N 1
ATOM 752 C CA . PRO A 1 93 ? 2.712 -13.422 -0.138 1.00 95.31 93 PRO A CA 1
ATOM 753 C C . PRO A 1 93 ? 2.534 -14.219 1.159 1.00 95.31 93 PRO A C 1
ATOM 755 O O . PRO A 1 93 ? 2.389 -13.647 2.236 1.00 95.31 93 PRO A O 1
ATOM 758 N N . GLU A 1 94 ? 2.519 -15.548 1.081 1.00 95.75 94 GLU A N 1
ATOM 759 C CA . GLU A 1 94 ? 2.457 -16.387 2.283 1.00 95.75 94 GLU A CA 1
ATOM 760 C C . GLU A 1 94 ? 3.665 -16.159 3.212 1.00 95.75 94 GLU A C 1
ATOM 762 O O . GLU A 1 94 ? 4.774 -15.869 2.766 1.00 95.75 94 GLU A O 1
ATOM 767 N N . GLY A 1 95 ? 3.445 -16.249 4.528 1.00 94.50 95 GLY A N 1
ATOM 768 C CA . GLY A 1 95 ? 4.481 -15.966 5.533 1.00 94.50 95 GLY A CA 1
ATOM 769 C C . GLY A 1 95 ? 4.844 -14.478 5.699 1.00 94.50 95 GLY A C 1
ATOM 770 O O . GLY A 1 95 ? 5.895 -14.146 6.256 1.00 94.50 95 GLY A O 1
ATOM 771 N N . TYR A 1 96 ? 4.017 -13.545 5.205 1.00 96.69 96 TYR A N 1
ATOM 772 C CA . TYR A 1 96 ? 4.260 -12.102 5.365 1.00 96.69 96 TYR A CA 1
ATOM 773 C C . TYR A 1 96 ? 4.262 -11.638 6.830 1.00 96.69 96 TYR A C 1
ATOM 775 O O . TYR A 1 96 ? 4.889 -10.628 7.137 1.00 96.69 96 TYR A O 1
ATOM 783 N N . LYS A 1 97 ? 3.582 -12.338 7.749 1.00 95.25 97 LYS A N 1
ATOM 784 C CA . LYS A 1 97 ? 3.495 -11.922 9.163 1.00 95.25 97 LYS A CA 1
ATOM 785 C C . LYS A 1 97 ? 4.826 -12.074 9.893 1.00 95.25 97 LYS A C 1
ATOM 787 O O . LYS A 1 97 ? 5.112 -11.313 10.811 1.00 95.25 97 LYS A O 1
ATOM 792 N N . GLU A 1 98 ? 5.628 -13.030 9.448 1.00 95.94 98 GLU A N 1
ATOM 793 C CA . GLU A 1 98 ? 6.939 -13.379 9.975 1.00 95.94 98 GLU A CA 1
ATOM 794 C C . GLU A 1 98 ? 8.064 -12.655 9.216 1.00 95.94 98 GLU A C 1
ATOM 796 O O . GLU A 1 98 ? 9.094 -12.324 9.799 1.00 95.94 98 GLU A O 1
ATOM 801 N N . SER A 1 99 ? 7.876 -12.409 7.912 1.00 95.44 99 SER A N 1
ATOM 802 C CA . SER A 1 99 ? 8.929 -11.908 7.014 1.00 95.44 99 SER A CA 1
ATOM 803 C C . SER A 1 99 ? 8.821 -10.428 6.621 1.00 95.44 99 SER A C 1
ATOM 805 O O . SER A 1 99 ? 9.815 -9.858 6.159 1.00 95.44 99 SER A O 1
ATOM 807 N N . PHE A 1 100 ? 7.655 -9.784 6.768 1.00 97.81 100 PHE A N 1
ATOM 808 C CA . PHE A 1 100 ? 7.453 -8.376 6.401 1.00 97.81 100 PHE A CA 1
ATOM 809 C C . PHE A 1 100 ? 7.362 -7.487 7.646 1.00 97.81 100 PHE A C 1
ATOM 811 O O . PHE A 1 100 ? 6.738 -7.824 8.651 1.00 97.81 100 PHE A O 1
ATOM 818 N N . THR A 1 101 ? 7.910 -6.278 7.555 1.00 97.94 101 THR A N 1
ATOM 819 C CA . THR A 1 101 ? 7.801 -5.272 8.615 1.00 97.94 101 THR A CA 1
ATOM 820 C C . THR A 1 101 ? 6.465 -4.541 8.501 1.00 97.94 101 THR A C 1
ATOM 822 O O . THR A 1 101 ? 6.214 -3.876 7.492 1.00 97.94 101 THR A O 1
ATOM 825 N N . LYS A 1 102 ? 5.620 -4.600 9.542 1.00 97.50 102 LYS A N 1
ATOM 826 C CA . LYS A 1 102 ? 4.477 -3.681 9.680 1.00 97.50 102 LYS A CA 1
ATOM 827 C C . LYS A 1 102 ? 5.012 -2.271 9.927 1.00 97.50 102 LYS A C 1
ATOM 829 O O . LYS A 1 102 ? 5.584 -2.011 10.981 1.00 97.50 102 LYS A O 1
ATOM 834 N N . TYR A 1 103 ? 4.821 -1.365 8.973 1.00 97.31 103 TYR A N 1
ATOM 835 C CA . TYR A 1 103 ? 5.409 -0.023 9.020 1.00 97.31 103 TYR A CA 1
ATOM 836 C C . TYR A 1 103 ? 4.382 1.098 9.214 1.00 97.31 103 TYR A C 1
ATOM 838 O O . TYR A 1 103 ? 4.745 2.182 9.667 1.00 97.31 103 TYR A O 1
ATOM 846 N N . HIS A 1 104 ? 3.105 0.869 8.887 1.00 96.94 104 HIS A N 1
ATOM 847 C CA . HIS A 1 104 ? 2.084 1.909 9.006 1.00 96.94 104 HIS A CA 1
ATOM 848 C C . HIS A 1 104 ? 0.675 1.351 9.251 1.00 96.94 104 HIS A C 1
ATOM 850 O O . HIS A 1 104 ? 0.363 0.210 8.909 1.00 96.94 104 HIS A O 1
ATOM 856 N N . THR A 1 105 ? -0.187 2.192 9.818 1.00 97.50 105 THR A N 1
ATOM 857 C CA . THR A 1 105 ? -1.627 1.963 9.959 1.00 97.50 105 THR A CA 1
ATOM 858 C C . THR A 1 105 ? -2.340 3.201 9.429 1.00 97.50 105 THR A C 1
ATOM 860 O O . THR A 1 105 ? -1.935 4.313 9.761 1.00 97.50 105 THR A O 1
ATOM 863 N N . ILE A 1 106 ? -3.393 3.018 8.629 1.00 96.62 106 ILE A N 1
ATOM 864 C CA . ILE A 1 106 ? -4.258 4.115 8.176 1.00 96.62 106 ILE A CA 1
ATOM 865 C C . ILE A 1 106 ? -5.713 3.753 8.461 1.00 96.62 106 ILE A C 1
ATOM 867 O O . ILE A 1 106 ? -6.188 2.681 8.077 1.00 96.62 106 ILE A O 1
ATOM 871 N N . SER A 1 107 ? -6.428 4.676 9.094 1.00 97.44 107 SER A N 1
ATOM 872 C CA . SER A 1 107 ? -7.879 4.612 9.274 1.00 97.44 107 SER A CA 1
ATOM 873 C C . SER A 1 107 ? -8.578 5.360 8.136 1.00 97.44 107 SER A C 1
ATOM 875 O O . SER A 1 107 ? -8.189 6.474 7.796 1.00 97.44 107 SER A O 1
ATOM 877 N N . PHE A 1 108 ? -9.611 4.758 7.546 1.00 96.25 108 PHE A N 1
ATOM 878 C CA . PHE A 1 108 ? -10.378 5.288 6.416 1.00 96.25 108 PHE A CA 1
ATOM 879 C C . PHE A 1 108 ? -11.829 5.554 6.860 1.00 96.25 108 PHE A C 1
ATOM 881 O O . PHE A 1 108 ? -12.659 4.640 6.811 1.00 96.25 108 PHE A O 1
ATOM 888 N N . PRO A 1 109 ? -12.171 6.787 7.295 1.00 95.12 109 PRO A N 1
ATOM 889 C CA . PRO A 1 109 ? -13.501 7.105 7.822 1.00 95.12 109 PRO A CA 1
ATOM 890 C C . PRO A 1 109 ? -14.634 6.842 6.827 1.00 95.12 109 PRO A C 1
ATOM 892 O O . PRO A 1 109 ? -15.655 6.272 7.202 1.00 95.12 109 PRO A O 1
ATOM 895 N N . ALA A 1 110 ? -14.432 7.194 5.551 1.00 94.75 110 ALA A N 1
ATOM 896 C CA . ALA A 1 110 ? -15.449 7.081 4.504 1.00 94.75 110 ALA A CA 1
ATOM 897 C C . ALA A 1 110 ? -15.916 5.635 4.252 1.00 94.75 110 ALA A C 1
ATOM 899 O O . ALA A 1 110 ? -17.092 5.408 3.988 1.00 94.75 110 ALA A O 1
ATOM 900 N N . THR A 1 111 ? -15.016 4.652 4.366 1.00 95.31 111 THR A N 1
ATOM 901 C CA . THR A 1 111 ? -15.331 3.224 4.180 1.00 95.31 111 THR A CA 1
ATOM 902 C C . THR A 1 111 ? -15.469 2.458 5.497 1.00 95.31 111 THR A C 1
ATOM 904 O O . THR A 1 111 ? -15.705 1.252 5.464 1.00 95.31 111 THR A O 1
ATOM 907 N N . LYS A 1 112 ? -15.318 3.131 6.650 1.00 97.19 112 LYS A N 1
ATOM 908 C CA . LYS A 1 112 ? -15.252 2.524 7.994 1.00 97.19 112 LYS A CA 1
ATOM 909 C C . LYS A 1 112 ? -14.233 1.374 8.072 1.00 97.19 112 LYS A C 1
ATOM 911 O O . LYS A 1 112 ? -14.509 0.318 8.636 1.00 97.19 112 LYS A O 1
ATOM 916 N N . GLN A 1 113 ? -13.057 1.575 7.478 1.00 97.88 113 GLN A N 1
ATOM 917 C CA . GLN A 1 113 ? -11.981 0.579 7.423 1.00 97.88 113 GLN A CA 1
ATOM 918 C C . GLN A 1 113 ? -10.745 1.027 8.200 1.00 97.88 113 GLN A C 1
ATOM 920 O O . GLN A 1 113 ? -10.476 2.221 8.323 1.00 97.88 113 GLN A O 1
ATOM 925 N N . VAL A 1 114 ? -9.939 0.064 8.636 1.00 98.06 114 VAL A N 1
ATOM 926 C CA . VAL A 1 114 ? -8.545 0.280 9.043 1.00 98.06 114 VAL A CA 1
ATOM 927 C C . VAL A 1 114 ? -7.648 -0.648 8.233 1.00 98.06 114 VAL A C 1
ATOM 929 O O . VAL A 1 114 ? -8.017 -1.788 7.946 1.00 98.06 114 VAL A O 1
ATOM 932 N N . ARG A 1 115 ? -6.491 -0.143 7.805 1.00 98.12 115 ARG A N 1
ATOM 933 C CA . ARG A 1 115 ? -5.518 -0.897 7.011 1.00 98.12 115 ARG A CA 1
ATOM 934 C C . ARG A 1 115 ? -4.183 -0.959 7.722 1.00 98.12 115 ARG A C 1
ATOM 936 O O . ARG A 1 115 ? -3.665 0.074 8.147 1.00 98.12 115 ARG A O 1
ATOM 943 N N . TYR A 1 116 ? -3.630 -2.159 7.818 1.00 98.12 116 TYR A N 1
ATOM 944 C CA . TYR A 1 116 ? -2.297 -2.410 8.357 1.00 98.12 116 TYR A CA 1
ATOM 945 C C . TYR A 1 116 ? -1.350 -2.677 7.197 1.00 98.12 116 TYR A C 1
ATOM 947 O O . TYR A 1 116 ? -1.581 -3.603 6.427 1.00 98.12 116 TYR A O 1
ATOM 955 N N . TYR A 1 117 ? -0.316 -1.851 7.065 1.00 98.19 117 TYR A N 1
ATOM 956 C CA . TYR A 1 117 ? 0.627 -1.888 5.955 1.00 98.19 117 TYR A CA 1
ATOM 957 C C . TYR A 1 117 ? 1.930 -2.574 6.360 1.00 98.19 117 TYR A C 1
ATOM 959 O O . TYR A 1 117 ? 2.556 -2.226 7.365 1.00 98.19 117 TYR A O 1
ATOM 967 N N . TYR A 1 118 ? 2.339 -3.513 5.517 1.00 98.62 118 TYR A N 1
ATOM 968 C CA . TYR A 1 118 ? 3.492 -4.390 5.633 1.00 98.62 118 TYR A CA 1
ATOM 969 C C . TYR A 1 118 ? 4.367 -4.227 4.390 1.00 98.62 118 TYR A C 1
ATOM 971 O O . TYR A 1 118 ? 3.862 -3.977 3.293 1.00 98.62 118 TYR A O 1
ATOM 979 N N . ALA A 1 119 ? 5.677 -4.371 4.537 1.00 98.50 119 ALA A N 1
ATOM 980 C CA . ALA A 1 119 ? 6.599 -4.360 3.408 1.00 98.50 119 ALA A CA 1
ATOM 981 C C . ALA A 1 119 ? 7.726 -5.367 3.621 1.00 98.50 119 ALA A C 1
ATOM 983 O O . ALA A 1 119 ? 8.176 -5.575 4.751 1.00 98.50 119 ALA A O 1
ATOM 984 N N . ASN A 1 120 ? 8.188 -5.982 2.535 1.00 98.25 120 ASN A N 1
ATOM 985 C CA . ASN A 1 120 ? 9.314 -6.902 2.607 1.00 98.25 120 ASN A CA 1
ATOM 986 C C . ASN A 1 120 ? 10.639 -6.162 2.870 1.00 98.25 120 ASN A C 1
ATOM 988 O O . ASN A 1 120 ? 10.756 -4.946 2.692 1.00 98.25 120 ASN A O 1
ATOM 992 N N . LYS A 1 121 ? 11.667 -6.913 3.282 1.00 98.00 121 LYS A N 1
ATOM 993 C CA . LYS A 1 121 ? 12.992 -6.362 3.608 1.00 98.00 121 LYS A CA 1
ATOM 994 C C . LYS A 1 121 ? 13.577 -5.509 2.474 1.00 98.00 121 LYS A C 1
ATOM 996 O O . LYS A 1 121 ? 14.100 -4.435 2.749 1.00 98.00 121 LYS A O 1
ATOM 1001 N N . THR A 1 122 ? 13.446 -5.951 1.221 1.00 98.06 122 THR A N 1
ATOM 1002 C CA . THR A 1 122 ? 13.898 -5.223 0.021 1.00 98.06 122 THR A CA 1
ATOM 1003 C C . THR A 1 122 ? 13.315 -3.811 -0.034 1.00 98.06 122 THR A C 1
ATOM 1005 O O . THR A 1 122 ? 14.065 -2.834 -0.110 1.00 98.06 122 THR A O 1
ATOM 1008 N N . ALA A 1 123 ? 11.990 -3.697 0.090 1.00 98.25 123 ALA A N 1
ATOM 1009 C CA . ALA A 1 123 ? 11.285 -2.424 0.062 1.00 98.25 123 ALA A CA 1
ATOM 1010 C C . ALA A 1 123 ? 11.672 -1.515 1.245 1.00 98.25 123 ALA A C 1
ATOM 1012 O O . ALA A 1 123 ? 11.972 -0.335 1.053 1.00 98.25 123 ALA A O 1
ATOM 1013 N N . VAL A 1 124 ? 11.734 -2.067 2.465 1.00 98.19 124 VAL A N 1
ATOM 1014 C CA . VAL A 1 124 ? 12.129 -1.322 3.677 1.00 98.19 124 VAL A CA 1
ATOM 1015 C C . VAL A 1 124 ? 13.562 -0.789 3.563 1.00 98.19 124 VAL A C 1
ATOM 1017 O O . VAL A 1 124 ? 13.809 0.379 3.863 1.00 98.19 124 VAL A O 1
ATOM 1020 N N . THR A 1 125 ? 14.517 -1.611 3.115 1.00 98.06 125 THR A N 1
ATOM 1021 C CA . THR A 1 125 ? 15.925 -1.207 2.972 1.00 98.06 125 THR A CA 1
ATOM 1022 C C . THR A 1 125 ? 16.105 -0.124 1.908 1.00 98.06 125 THR A C 1
ATOM 1024 O O . THR A 1 125 ? 16.828 0.841 2.156 1.00 98.06 125 THR A O 1
ATOM 1027 N N . ALA A 1 126 ? 15.432 -0.232 0.757 1.00 97.94 126 ALA A N 1
ATOM 1028 C CA . ALA A 1 126 ? 15.494 0.791 -0.288 1.00 97.94 126 ALA A CA 1
ATOM 1029 C C . ALA A 1 126 ? 14.908 2.134 0.181 1.00 97.94 126 ALA A C 1
ATOM 1031 O O . ALA A 1 126 ? 15.568 3.169 0.058 1.00 97.94 126 ALA A O 1
ATOM 1032 N N . ALA A 1 127 ? 13.726 2.108 0.808 1.00 97.81 127 ALA A N 1
ATOM 1033 C CA . ALA A 1 127 ? 13.069 3.307 1.322 1.00 97.81 127 ALA A CA 1
ATOM 1034 C C . ALA A 1 127 ? 13.882 3.991 2.437 1.00 97.81 127 ALA A C 1
ATOM 1036 O O . ALA A 1 127 ? 14.076 5.205 2.390 1.00 97.81 127 ALA A O 1
ATOM 1037 N N . LYS A 1 128 ? 14.430 3.227 3.400 1.00 97.69 128 LYS A N 1
ATOM 1038 C CA . LYS A 1 128 ? 15.333 3.755 4.447 1.00 97.69 128 LYS A CA 1
ATOM 1039 C C . LYS A 1 128 ? 16.600 4.396 3.866 1.00 97.69 128 LYS A C 1
ATOM 1041 O O . LYS A 1 128 ? 17.118 5.346 4.442 1.00 97.69 128 LYS A O 1
ATOM 1046 N N . ALA A 1 129 ? 17.082 3.913 2.719 1.00 97.25 129 ALA A N 1
ATOM 1047 C CA . ALA A 1 129 ? 18.220 4.488 2.002 1.00 97.25 129 ALA A CA 1
ATOM 1048 C C . ALA A 1 129 ? 17.861 5.702 1.117 1.00 97.25 129 ALA A C 1
ATOM 1050 O O . ALA A 1 129 ? 18.731 6.199 0.402 1.00 97.25 129 ALA A O 1
ATOM 1051 N N . GLY A 1 130 ? 16.600 6.158 1.112 1.00 95.94 130 GLY A N 1
ATOM 1052 C CA . GLY A 1 130 ? 16.130 7.249 0.250 1.00 95.94 130 GLY A CA 1
ATOM 1053 C C . GLY A 1 130 ? 16.139 6.909 -1.245 1.00 95.94 130 GLY A C 1
ATOM 1054 O O . GLY A 1 130 ? 16.166 7.814 -2.077 1.00 95.94 130 GLY A O 1
ATOM 1055 N N . LYS A 1 131 ? 16.159 5.618 -1.597 1.00 96.31 131 LYS A N 1
ATOM 1056 C CA . LYS A 1 131 ? 16.211 5.137 -2.983 1.00 96.31 131 LYS A CA 1
ATOM 1057 C C . LYS A 1 131 ? 14.813 4.769 -3.493 1.00 96.31 131 LYS A C 1
ATOM 1059 O O . LYS A 1 131 ? 13.964 4.379 -2.687 1.00 96.31 131 LYS A O 1
ATOM 1064 N N . PRO A 1 132 ? 14.581 4.815 -4.819 1.00 96.38 132 PRO A N 1
ATOM 1065 C CA . PRO A 1 132 ? 13.426 4.169 -5.426 1.00 96.38 132 PRO A CA 1
ATOM 1066 C C . PRO A 1 132 ? 13.340 2.689 -5.039 1.00 96.38 132 PRO A C 1
ATOM 1068 O O . PRO A 1 132 ? 14.360 2.024 -4.841 1.00 96.38 132 PRO A O 1
ATOM 1071 N N . LEU A 1 133 ? 12.115 2.181 -4.943 1.00 98.25 133 LEU A N 1
ATOM 1072 C CA . LEU A 1 133 ? 11.823 0.786 -4.618 1.00 98.25 133 LEU A CA 1
ATOM 1073 C C . LEU A 1 133 ? 12.181 -0.123 -5.823 1.00 98.25 133 LEU A C 1
ATOM 1075 O O . LEU A 1 133 ? 11.564 0.027 -6.880 1.00 98.25 133 LEU A O 1
ATOM 1079 N N . PRO A 1 134 ? 13.167 -1.039 -5.707 1.00 98.00 134 PRO A N 1
ATOM 1080 C CA . PRO A 1 134 ? 13.648 -1.862 -6.825 1.00 98.00 134 PRO A CA 1
ATOM 1081 C C . PRO A 1 134 ? 12.708 -3.036 -7.153 1.00 98.00 134 PRO A C 1
ATOM 1083 O O . PRO A 1 134 ? 11.736 -3.280 -6.436 1.00 98.00 134 PRO A O 1
ATOM 1086 N N . ASP A 1 135 ? 13.020 -3.799 -8.207 1.00 98.06 135 ASP A N 1
ATOM 1087 C CA . ASP A 1 135 ? 12.415 -5.124 -8.430 1.00 98.06 135 ASP A CA 1
ATOM 1088 C C . ASP A 1 135 ? 12.618 -6.040 -7.203 1.00 98.06 135 ASP A C 1
ATOM 1090 O O . ASP A 1 135 ? 13.550 -5.862 -6.410 1.00 98.06 135 ASP A O 1
ATOM 1094 N N . GLY A 1 136 ? 11.681 -6.962 -6.987 1.00 97.31 136 GLY A N 1
ATOM 1095 C CA . GLY A 1 136 ? 11.559 -7.731 -5.752 1.00 97.31 136 GLY A CA 1
ATOM 1096 C C . GLY A 1 136 ? 11.001 -6.935 -4.561 1.00 97.31 136 GLY A C 1
ATOM 1097 O O . GLY A 1 136 ? 10.961 -7.461 -3.447 1.00 97.31 136 GLY A O 1
ATOM 1098 N N . SER A 1 137 ? 10.571 -5.678 -4.735 1.00 98.44 137 SER A N 1
ATOM 1099 C CA . SER A 1 137 ? 9.848 -4.929 -3.692 1.00 98.44 137 SER A CA 1
ATOM 1100 C C . SER A 1 137 ? 8.394 -5.379 -3.608 1.00 98.44 137 SER A C 1
ATOM 1102 O O . SER A 1 137 ? 7.692 -5.390 -4.618 1.00 98.44 137 SER A O 1
ATOM 1104 N N . VAL A 1 138 ? 7.919 -5.672 -2.394 1.00 98.38 138 VAL A N 1
ATOM 1105 C CA . VAL A 1 138 ? 6.511 -6.008 -2.128 1.00 98.38 138 VAL A CA 1
ATOM 1106 C C . VAL A 1 138 ? 5.986 -5.144 -0.989 1.00 98.38 138 VAL A C 1
ATOM 1108 O O . VAL A 1 138 ? 6.548 -5.139 0.109 1.00 98.38 138 VAL A O 1
ATOM 1111 N N . LEU A 1 139 ? 4.886 -4.438 -1.251 1.00 98.50 139 LEU A N 1
ATOM 1112 C CA . LEU A 1 139 ? 4.078 -3.749 -0.252 1.00 98.50 139 LEU A CA 1
ATOM 1113 C C . LEU A 1 139 ? 2.721 -4.448 -0.171 1.00 98.50 139 LEU A C 1
ATOM 1115 O O . LEU A 1 139 ? 2.071 -4.703 -1.183 1.00 98.50 139 LEU A O 1
ATOM 1119 N N . PHE A 1 140 ? 2.286 -4.744 1.044 1.00 98.56 140 PHE A N 1
ATOM 1120 C CA . PHE A 1 140 ? 1.100 -5.538 1.330 1.00 98.56 140 PHE A CA 1
ATOM 1121 C C . PHE A 1 140 ? 0.269 -4.850 2.410 1.00 98.56 140 PHE A C 1
ATOM 1123 O O . PHE A 1 140 ? 0.823 -4.234 3.319 1.00 98.56 140 PHE A O 1
ATOM 1130 N N . ALA A 1 141 ? -1.055 -4.942 2.343 1.00 98.44 141 ALA A N 1
ATOM 1131 C CA . ALA A 1 141 ? -1.920 -4.429 3.391 1.00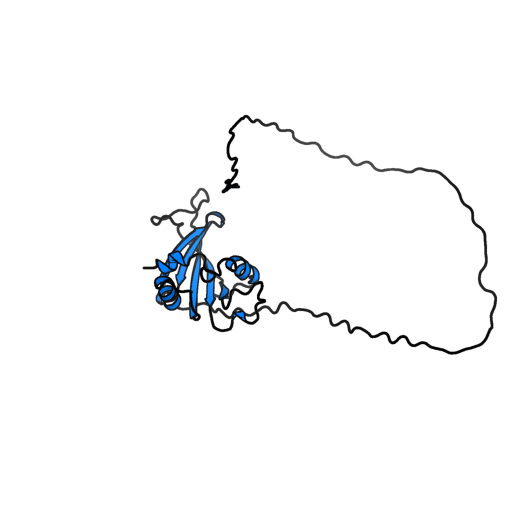 98.44 141 ALA A CA 1
ATOM 1132 C C . ALA A 1 141 ? -3.086 -5.366 3.700 1.00 98.44 141 ALA A C 1
ATOM 1134 O O . ALA A 1 141 ? -3.819 -5.796 2.808 1.00 98.44 141 ALA A O 1
ATOM 1135 N N . GLU A 1 142 ? -3.283 -5.619 4.992 1.00 98.44 142 GLU A N 1
ATOM 1136 C CA . GLU A 1 142 ? -4.507 -6.212 5.522 1.00 98.44 142 GLU A CA 1
ATOM 1137 C C . GLU A 1 142 ? -5.583 -5.116 5.599 1.00 98.44 142 GLU A C 1
ATOM 1139 O O . GLU A 1 142 ? -5.335 -4.046 6.165 1.00 98.44 142 GLU A O 1
ATOM 1144 N N . VAL A 1 143 ? -6.775 -5.357 5.044 1.00 98.31 143 VAL A N 1
ATOM 1145 C CA . VAL A 1 143 ? -7.913 -4.426 5.111 1.00 98.31 143 VAL A CA 1
ATOM 1146 C C . VAL A 1 143 ? -8.966 -4.993 6.051 1.00 98.31 143 VAL A C 1
ATOM 1148 O O . VAL A 1 143 ? -9.571 -6.026 5.764 1.00 98.31 143 VAL A O 1
ATOM 1151 N N . TYR A 1 144 ? -9.231 -4.288 7.148 1.00 98.50 144 TYR A N 1
ATOM 1152 C CA . TYR A 1 144 ? -10.250 -4.645 8.130 1.00 98.50 144 TYR A CA 1
ATOM 1153 C C . TYR A 1 144 ? -11.438 -3.688 8.070 1.00 98.50 144 TYR A C 1
ATOM 1155 O O . TYR A 1 144 ? -11.268 -2.479 7.907 1.00 98.50 144 TYR A O 1
ATOM 1163 N N . ALA A 1 145 ? -12.640 -4.220 8.281 1.00 98.12 145 ALA A N 1
ATOM 1164 C CA . ALA A 1 145 ? -13.753 -3.434 8.793 1.00 98.12 145 ALA A CA 1
ATOM 1165 C C . ALA A 1 145 ? -13.430 -2.987 10.227 1.00 98.12 145 ALA A C 1
ATOM 1167 O O . ALA A 1 145 ? -12.906 -3.771 11.028 1.00 98.12 145 ALA A O 1
ATOM 1168 N N . ALA A 1 146 ? -13.724 -1.727 10.536 1.00 97.75 146 ALA A N 1
ATOM 1169 C CA . ALA A 1 146 ? -13.594 -1.198 11.882 1.00 97.75 146 ALA A CA 1
ATOM 1170 C C . ALA A 1 146 ? -14.780 -1.622 12.755 1.00 97.75 146 ALA A C 1
ATOM 1172 O O . ALA A 1 146 ? -15.928 -1.552 12.311 1.00 97.75 146 ALA A O 1
ATOM 1173 N N . LYS A 1 147 ? -14.502 -1.968 14.015 1.00 97.50 147 LYS A N 1
ATOM 1174 C CA . LYS A 1 147 ? -15.520 -2.190 15.043 1.00 97.50 147 LYS A CA 1
ATOM 1175 C C . LYS A 1 147 ? -16.385 -0.942 15.177 1.00 97.50 147 LYS A C 1
ATOM 1177 O O . LYS A 1 147 ? -15.848 0.154 15.353 1.00 97.50 147 LYS A O 1
ATOM 1182 N N . LEU A 1 148 ? -17.704 -1.094 15.121 1.00 97.00 148 LEU A N 1
ATOM 1183 C CA . LEU A 1 148 ? -18.631 0.029 15.261 1.00 97.00 148 LEU A CA 1
ATOM 1184 C C . LEU A 1 148 ? -19.123 0.177 16.707 1.00 97.00 148 LEU A C 1
ATOM 1186 O O . LEU A 1 148 ? -19.366 -0.808 17.402 1.00 97.00 148 LEU A O 1
ATOM 1190 N N . GLY A 1 149 ? -19.267 1.424 17.155 1.00 92.94 149 GLY A N 1
ATOM 1191 C CA . GLY A 1 149 ? -19.975 1.772 18.383 1.00 92.94 149 GLY A CA 1
ATOM 1192 C C . GLY A 1 149 ? -21.496 1.726 18.208 1.00 92.94 149 GLY A C 1
ATOM 1193 O O . GLY A 1 149 ? -22.011 1.575 17.099 1.00 92.94 149 GLY A O 1
ATOM 1194 N N . ALA A 1 150 ? -22.229 1.917 19.308 1.00 93.44 150 ALA A N 1
ATOM 1195 C CA . ALA A 1 150 ? -23.697 1.964 19.307 1.00 93.44 150 ALA A CA 1
ATOM 1196 C C . ALA A 1 150 ? -24.280 3.114 18.455 1.00 93.44 150 ALA A C 1
ATOM 1198 O O . ALA A 1 150 ? -25.433 3.057 18.042 1.00 93.44 150 ALA A O 1
ATOM 1199 N N . ASP A 1 151 ? -23.479 4.139 18.155 1.00 93.62 151 ASP A N 1
ATOM 1200 C CA . ASP A 1 151 ? -23.813 5.254 17.263 1.00 93.62 151 ASP A CA 1
ATOM 1201 C C . ASP A 1 151 ? -23.481 4.978 15.779 1.00 93.62 151 ASP A C 1
ATOM 1203 O O . ASP A 1 151 ? -23.569 5.873 14.935 1.00 93.62 151 ASP A O 1
ATOM 1207 N N . GLY A 1 152 ? -23.048 3.755 15.454 1.00 93.38 152 GLY A N 1
ATOM 1208 C CA . GLY A 1 152 ? -22.663 3.334 14.110 1.00 93.38 152 GLY A CA 1
ATOM 1209 C C . GLY A 1 152 ? -21.344 3.926 13.600 1.00 93.38 152 GLY A C 1
ATOM 1210 O O . GLY A 1 152 ? -21.031 3.741 12.414 1.00 93.38 152 GLY A O 1
ATOM 1211 N N . LYS A 1 153 ? -20.565 4.631 14.433 1.00 94.88 153 LYS A N 1
ATOM 1212 C CA . LYS A 1 153 ? -19.241 5.158 14.064 1.00 94.88 153 LYS A CA 1
ATOM 1213 C C . LYS A 1 153 ? -18.129 4.150 14.390 1.00 94.88 153 LYS A C 1
ATOM 1215 O O . LYS A 1 153 ? -18.286 3.362 15.321 1.00 94.88 153 LYS A O 1
ATOM 1220 N N . PRO A 1 154 ? -17.002 4.156 13.656 1.00 96.56 154 PRO A N 1
ATOM 1221 C CA . PRO A 1 154 ? -15.818 3.385 14.028 1.00 96.56 154 PRO A CA 1
ATOM 1222 C C . PRO A 1 154 ? -15.321 3.730 15.437 1.00 96.56 154 PRO A C 1
ATOM 1224 O O . PRO A 1 154 ? -15.147 4.904 15.762 1.00 96.56 154 PRO A O 1
ATOM 1227 N N . ALA A 1 155 ? -15.063 2.714 16.256 1.00 95.88 155 ALA A N 1
ATOM 1228 C CA . ALA A 1 155 ? -14.408 2.871 17.547 1.00 95.88 155 ALA A CA 1
ATOM 1229 C C . ALA A 1 155 ? -12.908 3.134 17.349 1.00 95.88 155 ALA A C 1
ATOM 1231 O O . ALA A 1 155 ? -12.247 2.406 16.607 1.00 95.88 155 ALA A O 1
ATOM 1232 N N . THR A 1 156 ? -12.362 4.136 18.038 1.00 95.56 156 THR A N 1
ATOM 1233 C CA . THR A 1 156 ? -10.930 4.476 18.004 1.00 95.56 156 THR A CA 1
ATOM 1234 C C . THR A 1 156 ? -10.190 3.792 19.156 1.00 95.56 156 THR A C 1
ATOM 1236 O O . THR A 1 156 ? -10.645 3.833 20.298 1.00 95.56 156 THR A O 1
ATOM 1239 N N . GLY A 1 157 ? -9.064 3.147 18.858 1.00 92.94 157 GLY A N 1
ATOM 1240 C CA . GLY A 1 157 ? -8.170 2.524 19.827 1.00 92.94 157 GLY A CA 1
ATOM 1241 C C . GLY A 1 157 ? -7.192 3.515 20.463 1.00 92.94 157 GLY A C 1
ATOM 1242 O O . GLY A 1 157 ? -7.112 4.684 20.087 1.00 92.94 157 GLY A O 1
ATOM 1243 N N . ALA A 1 158 ? -6.404 3.030 21.425 1.00 93.38 158 ALA A N 1
ATOM 1244 C CA . ALA A 1 158 ? -5.412 3.839 22.141 1.00 93.38 158 ALA A CA 1
ATOM 1245 C C . ALA A 1 158 ? -4.260 4.359 21.252 1.00 93.38 158 ALA A C 1
ATOM 1247 O O . ALA A 1 158 ? -3.554 5.282 21.644 1.00 93.38 158 ALA A O 1
ATOM 1248 N N . ASP A 1 159 ? -4.076 3.792 20.055 1.00 90.00 159 ASP A N 1
ATOM 1249 C CA . ASP A 1 159 ? -3.098 4.232 19.053 1.00 90.00 159 ASP A CA 1
ATOM 1250 C C . ASP A 1 159 ? -3.628 5.348 18.127 1.00 90.00 159 ASP A C 1
ATOM 1252 O O . ASP A 1 159 ? -2.922 5.781 17.216 1.00 90.00 159 ASP A O 1
ATOM 1256 N N . GLY A 1 160 ? -4.872 5.799 18.330 1.00 94.12 160 GLY A N 1
ATOM 1257 C CA . GLY A 1 160 ? -5.533 6.807 17.501 1.00 94.12 160 GLY A CA 1
ATOM 1258 C C . GLY A 1 160 ? -6.102 6.281 16.178 1.00 94.12 160 GLY A C 1
ATOM 1259 O O . GLY A 1 160 ? -6.697 7.061 15.434 1.00 94.12 160 GLY A O 1
ATOM 1260 N N . ASN A 1 161 ? -5.969 4.984 15.878 1.00 96.50 161 ASN A N 1
ATOM 1261 C CA . ASN A 1 161 ? -6.594 4.356 14.713 1.00 96.50 161 ASN A CA 1
ATOM 1262 C C . ASN A 1 161 ? -7.917 3.685 15.075 1.00 96.50 161 ASN A C 1
ATOM 1264 O O . ASN A 1 161 ? -8.228 3.479 16.244 1.00 96.50 161 ASN A O 1
ATOM 1268 N N . PHE A 1 162 ? -8.709 3.303 14.075 1.00 97.62 162 PHE A N 1
ATOM 1269 C CA . PHE A 1 162 ? -9.888 2.488 14.341 1.00 97.62 162 PHE A CA 1
ATOM 1270 C C . PHE A 1 162 ? -9.506 1.076 14.799 1.00 97.62 162 PHE A C 1
ATOM 1272 O O . PHE A 1 162 ? -8.567 0.462 14.287 1.00 97.62 162 PHE A O 1
ATOM 1279 N N . VAL A 1 163 ? -10.289 0.538 15.731 1.00 97.38 163 VAL A N 1
ATOM 1280 C CA . VAL A 1 163 ? -10.175 -0.845 16.196 1.00 97.38 163 VAL A CA 1
ATOM 1281 C C . VAL A 1 163 ? -10.606 -1.781 15.066 1.00 97.38 163 VAL A C 1
ATOM 1283 O O . VAL A 1 163 ? -11.743 -1.710 14.601 1.00 97.38 163 VAL A O 1
ATOM 1286 N N . ALA A 1 164 ? -9.710 -2.661 14.620 1.00 97.38 164 ALA A N 1
ATOM 1287 C CA . ALA A 1 164 ? -10.033 -3.696 13.642 1.00 97.38 164 ALA A CA 1
ATOM 1288 C C . ALA A 1 164 ? -10.999 -4.737 14.234 1.00 97.38 164 ALA A C 1
ATOM 1290 O O . ALA A 1 164 ? -10.840 -5.151 15.381 1.00 97.38 164 ALA A O 1
ATOM 1291 N N . GLU A 1 165 ? -11.973 -5.182 13.439 1.00 97.06 165 GLU A N 1
ATOM 1292 C CA . GLU A 1 165 ? -12.937 -6.219 13.835 1.00 97.06 165 GLU A CA 1
ATOM 1293 C C . GLU A 1 165 ? -12.861 -7.453 12.934 1.00 97.06 165 GLU A C 1
ATOM 1295 O O . GLU A 1 165 ? -12.649 -8.565 13.412 1.00 97.06 165 GLU A O 1
ATOM 1300 N N . LYS A 1 166 ? -13.001 -7.264 11.617 1.00 97.19 166 LYS A N 1
ATOM 1301 C CA . LYS A 1 166 ? -13.076 -8.361 10.645 1.00 97.19 166 LYS A CA 1
ATOM 1302 C C . LYS A 1 166 ? -12.256 -8.048 9.401 1.00 97.19 166 LYS A C 1
ATOM 1304 O O . LYS A 1 166 ? -12.426 -6.982 8.815 1.00 97.19 166 LYS A O 1
ATOM 1309 N N . ILE A 1 167 ? -11.401 -8.979 8.975 1.00 97.94 167 ILE A N 1
ATOM 1310 C CA . ILE A 1 167 ? -10.692 -8.876 7.692 1.00 97.94 167 ILE A CA 1
ATOM 1311 C C . ILE A 1 167 ? -11.713 -8.922 6.543 1.00 97.94 167 ILE A C 1
ATOM 1313 O O . ILE A 1 167 ? -12.603 -9.774 6.527 1.00 97.94 167 ILE A O 1
ATOM 1317 N N . VAL A 1 168 ? -11.615 -7.985 5.599 1.00 97.44 168 VAL A N 1
ATOM 1318 C CA . VAL A 1 168 ? -12.509 -7.908 4.428 1.00 97.44 168 VAL A CA 1
ATOM 1319 C C . VAL A 1 168 ? -11.791 -8.200 3.114 1.00 97.44 168 VAL A C 1
ATOM 1321 O O . VAL A 1 168 ? -12.416 -8.696 2.181 1.00 97.44 168 VAL A O 1
ATOM 1324 N N . ALA A 1 169 ? -10.496 -7.897 3.035 1.00 97.69 169 ALA A N 1
ATOM 1325 C CA . ALA A 1 169 ? -9.650 -8.130 1.871 1.00 97.69 169 ALA A CA 1
ATOM 1326 C C . ALA A 1 169 ? -8.173 -7.962 2.249 1.00 97.69 169 ALA A C 1
ATOM 1328 O O . ALA A 1 169 ? -7.847 -7.397 3.296 1.00 97.69 169 ALA A O 1
ATOM 1329 N N . TYR A 1 170 ? -7.291 -8.360 1.341 1.00 98.38 170 TYR A N 1
ATOM 1330 C CA . TYR A 1 170 ? -5.901 -7.915 1.328 1.00 98.38 170 TYR A CA 1
ATOM 1331 C C . TYR A 1 170 ? -5.626 -7.157 0.030 1.00 98.38 170 TYR A C 1
ATOM 1333 O O . TYR A 1 170 ? -6.260 -7.421 -0.991 1.00 98.38 170 TYR A O 1
ATOM 1341 N N . THR A 1 171 ? -4.683 -6.223 0.048 1.00 97.62 171 THR A N 1
ATOM 1342 C CA . THR A 1 171 ? -4.225 -5.518 -1.159 1.00 97.62 171 THR A CA 1
ATOM 1343 C C . THR A 1 171 ? -2.712 -5.569 -1.232 1.00 97.62 171 THR A C 1
ATOM 1345 O O . THR A 1 171 ? -2.054 -5.328 -0.221 1.00 97.62 171 THR A O 1
ATOM 1348 N N . ALA A 1 172 ? -2.158 -5.825 -2.409 1.00 97.81 172 ALA A N 1
ATOM 1349 C CA . ALA A 1 172 ? -0.723 -5.864 -2.630 1.00 97.81 172 ALA A CA 1
ATOM 1350 C C . ALA A 1 172 ? -0.329 -5.024 -3.843 1.00 97.81 172 ALA A C 1
ATOM 1352 O O . ALA A 1 172 ? -1.075 -4.941 -4.818 1.00 97.81 172 ALA A O 1
ATOM 1353 N N . MET A 1 173 ? 0.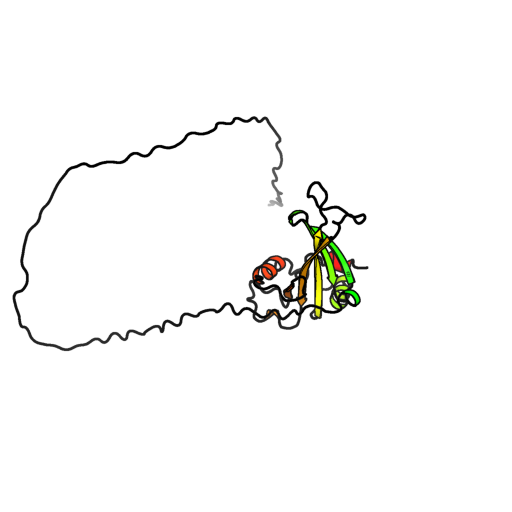869 -4.452 -3.789 1.00 98.00 173 MET A N 1
ATOM 1354 C CA . MET A 1 173 ? 1.589 -3.972 -4.961 1.00 98.00 173 MET A CA 1
ATOM 1355 C C . MET A 1 173 ? 3.013 -4.513 -4.922 1.00 98.00 173 MET A C 1
ATOM 1357 O O . MET A 1 173 ? 3.658 -4.516 -3.869 1.00 98.00 173 MET A O 1
ATOM 1361 N N . ALA A 1 174 ? 3.499 -4.981 -6.063 1.00 97.81 174 ALA A N 1
ATOM 1362 C CA . ALA A 1 174 ? 4.850 -5.503 -6.200 1.00 97.81 174 ALA A CA 1
ATOM 1363 C C . ALA A 1 174 ? 5.448 -5.102 -7.547 1.00 97.81 174 ALA A C 1
ATOM 1365 O O . ALA A 1 174 ? 4.722 -4.845 -8.512 1.00 97.81 174 ALA A O 1
ATOM 1366 N N . ARG A 1 175 ? 6.778 -5.037 -7.580 1.00 97.25 175 ARG A N 1
ATOM 1367 C CA . ARG A 1 175 ? 7.575 -4.677 -8.753 1.00 97.25 175 ARG A CA 1
ATOM 1368 C C . ARG A 1 175 ? 8.487 -5.847 -9.090 1.00 97.25 175 ARG A C 1
ATOM 1370 O O . ARG A 1 175 ? 9.232 -6.286 -8.219 1.00 97.25 175 ARG A O 1
ATOM 1377 N N . GLU A 1 176 ? 8.440 -6.328 -10.326 1.00 96.88 176 GLU A N 1
ATOM 1378 C CA . GLU A 1 176 ? 9.339 -7.381 -10.803 1.00 96.88 176 GLU A CA 1
ATOM 1379 C C . GLU A 1 176 ? 9.656 -7.210 -12.293 1.00 96.88 176 GLU A C 1
ATOM 1381 O O . GLU A 1 176 ? 8.844 -6.685 -13.065 1.00 96.88 176 GLU A O 1
ATOM 1386 N N . ALA A 1 177 ? 10.850 -7.639 -12.701 1.00 96.50 177 ALA A N 1
ATOM 1387 C CA . ALA A 1 177 ? 11.404 -7.364 -14.016 1.00 96.50 177 ALA A CA 1
ATOM 1388 C C . ALA A 1 177 ? 10.468 -7.806 -15.160 1.00 96.50 177 ALA A C 1
ATOM 1390 O O . ALA A 1 177 ? 10.157 -8.983 -15.333 1.00 96.50 177 ALA A O 1
ATOM 1391 N N . GLY A 1 178 ? 10.037 -6.842 -15.980 1.00 93.81 178 GLY A N 1
ATOM 1392 C CA . GLY A 1 178 ? 9.262 -7.085 -17.199 1.00 93.81 178 GLY A CA 1
ATOM 1393 C C . GLY A 1 178 ? 7.746 -7.194 -17.013 1.00 93.81 178 GLY A C 1
ATOM 1394 O O . GLY A 1 178 ? 7.029 -7.216 -18.013 1.00 93.81 178 GLY A O 1
ATOM 1395 N N . TRP A 1 179 ? 7.212 -7.174 -15.785 1.00 94.88 179 TRP A N 1
ATOM 1396 C CA . TRP A 1 179 ? 5.756 -7.222 -15.567 1.00 94.88 179 TRP A CA 1
ATOM 1397 C C . TRP A 1 179 ? 4.995 -6.042 -16.208 1.00 94.88 179 TRP A C 1
ATOM 1399 O O . TRP A 1 179 ? 3.800 -6.148 -16.509 1.00 94.88 179 TRP A O 1
ATOM 1409 N N . GLY A 1 180 ? 5.683 -4.923 -16.454 1.00 93.25 180 GLY A N 1
ATOM 1410 C CA . GLY A 1 180 ? 5.145 -3.745 -17.134 1.00 93.25 180 GLY A CA 1
ATOM 1411 C C . GLY A 1 180 ? 4.975 -3.872 -18.650 1.00 93.25 180 GLY A C 1
ATOM 1412 O O . GLY A 1 180 ? 4.270 -3.054 -19.244 1.00 93.25 180 GLY A O 1
ATOM 1413 N N . ASN A 1 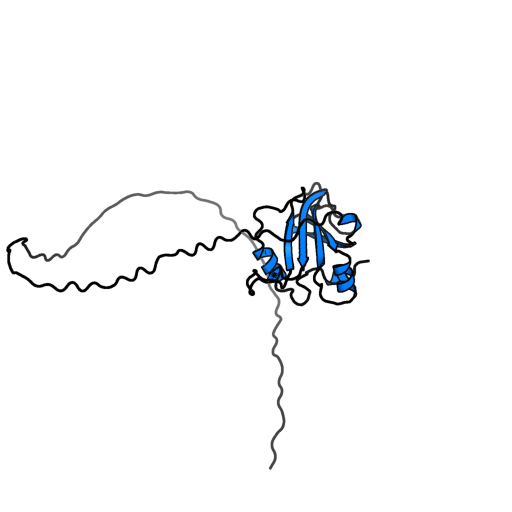181 ? 5.614 -4.859 -19.288 1.00 93.38 181 ASN A N 1
ATOM 1414 C CA . ASN A 1 181 ? 5.840 -4.865 -20.738 1.00 93.38 181 ASN A CA 1
ATOM 1415 C C . ASN A 1 181 ? 4.542 -4.810 -21.563 1.00 93.38 181 ASN A C 1
ATOM 1417 O O . ASN A 1 181 ? 4.442 -3.987 -22.473 1.00 93.38 181 ASN A O 1
ATOM 1421 N N . ASP A 1 182 ? 3.520 -5.588 -21.195 1.00 90.06 182 ASP A N 1
ATOM 1422 C CA . ASP A 1 182 ? 2.243 -5.629 -21.932 1.00 90.06 182 ASP A CA 1
ATOM 1423 C C . ASP A 1 182 ? 1.230 -4.566 -21.464 1.00 90.06 182 ASP A C 1
ATOM 1425 O O . ASP A 1 182 ? 0.130 -4.472 -22.008 1.00 90.06 182 ASP A O 1
ATOM 1429 N N . ILE A 1 183 ? 1.574 -3.747 -20.462 1.00 91.25 183 ILE A N 1
ATOM 1430 C CA . ILE A 1 183 ? 0.741 -2.612 -20.044 1.00 91.25 183 ILE A CA 1
ATOM 1431 C C . ILE A 1 183 ? 1.014 -1.439 -21.000 1.00 91.25 183 ILE A C 1
ATOM 1433 O O . ILE A 1 183 ? 2.181 -1.070 -21.158 1.00 91.25 183 ILE A O 1
ATOM 1437 N N . PRO A 1 184 ? -0.005 -0.805 -21.615 1.00 91.88 184 PRO A N 1
ATOM 1438 C CA . PRO A 1 184 ? 0.187 0.390 -22.437 1.00 91.88 184 PRO A CA 1
ATOM 1439 C C . PRO A 1 184 ? 0.851 1.525 -21.648 1.00 91.88 184 PRO A C 1
ATOM 1441 O O . PRO A 1 184 ? 0.472 1.790 -20.511 1.00 91.88 184 PRO A O 1
ATOM 1444 N N . GLU A 1 185 ? 1.798 2.242 -22.257 1.00 91.56 185 GLU A N 1
ATOM 1445 C CA . GLU A 1 185 ? 2.628 3.272 -21.598 1.00 91.56 185 GLU A CA 1
ATOM 1446 C C . GLU A 1 185 ? 1.825 4.341 -20.828 1.00 91.56 185 GLU A C 1
ATOM 1448 O O . GLU A 1 185 ? 2.211 4.759 -19.731 1.00 91.56 185 GLU A O 1
ATOM 1453 N N . MET A 1 186 ? 0.658 4.714 -21.365 1.00 91.38 186 MET A N 1
ATOM 1454 C CA . MET A 1 186 ? -0.300 5.638 -20.749 1.00 91.38 186 MET A CA 1
ATOM 1455 C C . MET A 1 186 ? -0.756 5.190 -19.346 1.00 91.38 186 MET A C 1
ATOM 1457 O O . MET A 1 186 ? -0.954 6.032 -18.475 1.00 91.38 186 MET A O 1
ATOM 1461 N N . LEU A 1 187 ? -0.881 3.878 -19.114 1.00 92.38 187 LEU A N 1
ATOM 1462 C CA . LEU A 1 187 ? -1.280 3.275 -17.835 1.00 92.38 187 LEU A CA 1
ATOM 1463 C C . LEU A 1 187 ? -0.112 2.611 -17.085 1.00 92.38 187 LEU A C 1
ATOM 1465 O O . LEU A 1 187 ? -0.242 2.313 -15.905 1.00 92.38 187 LEU A O 1
ATOM 1469 N N . ARG A 1 188 ? 1.019 2.349 -17.747 1.00 95.25 188 ARG A N 1
ATOM 1470 C CA . ARG A 1 188 ? 2.147 1.584 -17.195 1.00 95.25 188 ARG A CA 1
ATOM 1471 C C . ARG A 1 188 ? 2.808 2.308 -16.019 1.00 95.25 188 ARG A C 1
ATOM 1473 O O . ARG A 1 188 ? 3.354 3.397 -16.202 1.00 95.25 188 ARG A O 1
ATOM 1480 N N . ASN A 1 189 ? 2.857 1.661 -14.858 1.00 96.75 189 ASN A N 1
ATOM 1481 C CA . ASN A 1 189 ? 3.578 2.133 -13.671 1.00 96.75 189 ASN A CA 1
ATOM 1482 C C . ASN A 1 189 ? 4.953 1.453 -13.588 1.00 96.75 189 ASN A C 1
ATOM 1484 O O . ASN A 1 189 ? 5.231 0.701 -12.661 1.00 96.75 189 ASN A O 1
ATOM 1488 N N . GLU A 1 190 ? 5.790 1.634 -14.615 1.00 96.00 190 GLU A N 1
ATOM 1489 C CA . GLU A 1 190 ? 6.956 0.766 -14.863 1.00 96.00 190 GLU A CA 1
ATOM 1490 C C . GLU A 1 190 ? 6.568 -0.727 -14.759 1.00 96.00 190 GLU A C 1
ATOM 1492 O O . GLU A 1 190 ? 5.664 -1.172 -15.460 1.00 96.00 190 GLU A O 1
ATOM 1497 N N . ASN A 1 191 ? 7.226 -1.473 -13.868 1.00 96.50 191 ASN A N 1
ATOM 1498 C CA . ASN A 1 191 ? 7.011 -2.883 -13.557 1.00 96.50 191 ASN A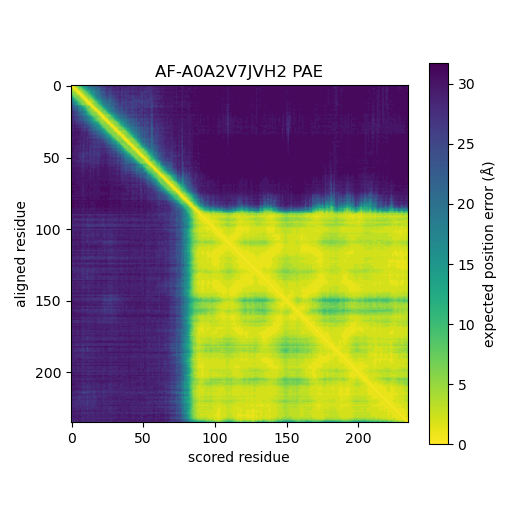 CA 1
ATOM 1499 C C . ASN A 1 191 ? 5.982 -3.126 -12.429 1.00 96.50 191 ASN A C 1
ATOM 1501 O O . ASN A 1 191 ? 5.740 -4.279 -12.067 1.00 96.50 191 ASN A O 1
ATOM 1505 N N . TRP A 1 192 ? 5.388 -2.083 -11.839 1.00 97.50 192 TRP A N 1
ATOM 1506 C CA . TRP A 1 192 ? 4.441 -2.240 -10.732 1.00 97.50 192 TRP A CA 1
ATOM 1507 C C . TRP A 1 192 ? 3.113 -2.836 -11.187 1.00 97.50 192 TRP A C 1
ATOM 1509 O O . TRP A 1 192 ? 2.452 -2.301 -12.078 1.00 97.50 192 TRP A O 1
ATOM 1519 N N . ASN A 1 193 ? 2.707 -3.919 -10.525 1.00 96.19 193 ASN A N 1
ATOM 1520 C CA . ASN A 1 193 ? 1.386 -4.530 -10.670 1.00 96.19 193 ASN A CA 1
ATOM 1521 C C . ASN A 1 193 ? 0.706 -4.632 -9.296 1.00 96.19 193 ASN A C 1
ATOM 1523 O O . ASN A 1 193 ? 1.352 -4.479 -8.252 1.00 96.19 193 ASN A O 1
ATOM 1527 N N . TYR A 1 194 ? -0.612 -4.829 -9.306 1.00 96.06 194 TYR A N 1
ATOM 1528 C CA . TYR A 1 194 ? -1.487 -4.596 -8.157 1.00 96.06 194 TYR A CA 1
ATOM 1529 C C . TYR A 1 194 ? -2.519 -5.711 -8.047 1.00 96.06 194 TYR A C 1
ATOM 1531 O O . TYR A 1 194 ? -3.268 -5.944 -8.988 1.00 96.06 194 TYR A O 1
ATOM 1539 N N . ALA A 1 195 ? -2.630 -6.330 -6.876 1.00 95.88 195 ALA A N 1
ATOM 1540 C CA . ALA A 1 195 ? -3.621 -7.369 -6.624 1.00 95.88 195 ALA A CA 1
ATOM 1541 C C . ALA A 1 195 ? -4.513 -7.017 -5.431 1.00 95.88 195 ALA A C 1
ATOM 1543 O O . ALA A 1 195 ? -4.079 -6.416 -4.443 1.00 95.88 195 ALA A O 1
ATOM 1544 N N . VAL A 1 196 ? -5.769 -7.455 -5.501 1.00 96.69 196 VAL A N 1
ATOM 1545 C CA . VAL A 1 196 ? -6.682 -7.502 -4.357 1.00 96.69 196 VAL A CA 1
ATOM 1546 C C . VAL A 1 196 ? -7.047 -8.959 -4.124 1.00 96.69 196 VAL A C 1
ATOM 1548 O O . VAL A 1 196 ? -7.458 -9.647 -5.057 1.00 96.69 196 VAL A O 1
ATOM 1551 N N . PHE A 1 197 ? -6.937 -9.414 -2.882 1.00 97.31 197 PHE A N 1
ATOM 1552 C CA . PHE A 1 197 ? -7.282 -10.770 -2.471 1.00 97.31 197 PHE A CA 1
ATOM 1553 C C . PHE A 1 197 ? -8.504 -10.771 -1.548 1.00 97.31 197 PHE A C 1
ATOM 1555 O O . PHE A 1 197 ? -8.752 -9.802 -0.821 1.00 97.31 197 PHE A O 1
ATOM 1562 N N . THR A 1 198 ? -9.271 -11.859 -1.566 1.00 97.25 198 THR A N 1
ATOM 1563 C CA . THR A 1 198 ? -10.370 -12.110 -0.624 1.00 97.25 198 THR A CA 1
ATOM 1564 C C . THR A 1 198 ? -9.830 -12.426 0.776 1.00 97.25 198 THR A C 1
ATOM 1566 O O . THR A 1 198 ? -8.625 -12.596 0.970 1.00 97.25 198 THR A O 1
ATOM 1569 N N . ALA A 1 199 ? -10.713 -12.535 1.774 1.00 96.81 199 ALA A N 1
ATOM 1570 C CA . ALA A 1 199 ? -10.334 -13.017 3.106 1.00 96.81 199 ALA A CA 1
ATOM 1571 C C . ALA A 1 199 ? -9.684 -14.421 3.066 1.00 96.81 199 ALA A C 1
ATOM 1573 O O . ALA A 1 199 ? -8.787 -14.700 3.859 1.00 96.81 199 ALA A O 1
ATOM 1574 N N . ASP A 1 200 ? -10.063 -15.245 2.083 1.00 96.25 200 ASP A N 1
ATOM 1575 C CA . ASP A 1 200 ? -9.542 -16.595 1.805 1.00 96.25 200 ASP A CA 1
ATOM 1576 C C . A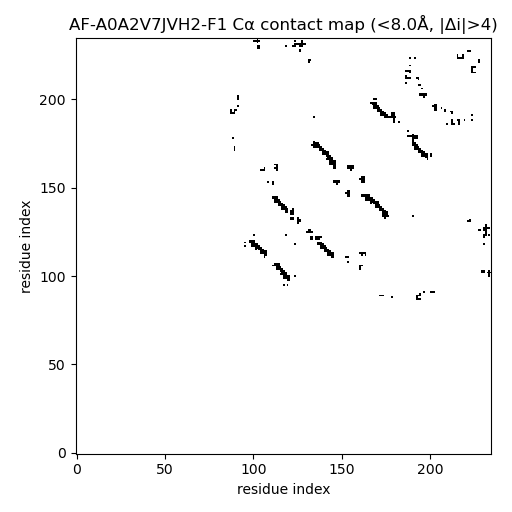SP A 1 200 ? -8.224 -16.587 1.000 1.00 96.25 200 ASP A C 1
ATOM 1578 O O . ASP A 1 200 ? -7.808 -17.610 0.450 1.00 96.25 200 ASP A O 1
ATOM 1582 N N . LYS A 1 201 ? -7.576 -15.416 0.899 1.00 96.75 201 LYS A N 1
ATOM 1583 C CA . LYS A 1 201 ? -6.297 -15.167 0.210 1.00 96.75 201 LYS A CA 1
ATOM 1584 C C . LYS A 1 201 ? -6.296 -15.402 -1.308 1.00 96.75 201 LYS A C 1
ATOM 1586 O O . LYS A 1 201 ? -5.253 -15.271 -1.940 1.00 96.75 201 LYS A O 1
ATOM 1591 N N . GLN A 1 202 ? -7.444 -15.704 -1.911 1.00 96.19 202 GLN A N 1
ATOM 1592 C CA . GLN A 1 202 ? -7.571 -15.892 -3.359 1.00 96.19 202 GLN A CA 1
ATOM 1593 C C . GLN A 1 202 ? -7.670 -14.547 -4.078 1.00 96.19 202 GLN A C 1
ATOM 1595 O O . GLN A 1 202 ? -8.180 -13.585 -3.504 1.00 96.19 202 GLN A O 1
ATOM 1600 N N . HIS A 1 203 ? -7.235 -14.466 -5.339 1.00 94.75 203 HIS A N 1
ATOM 1601 C CA . HIS A 1 203 ? -7.443 -13.262 -6.152 1.00 94.75 203 HIS A CA 1
ATOM 1602 C C . HIS A 1 203 ? -8.931 -12.907 -6.200 1.00 94.75 203 HIS A C 1
ATOM 1604 O O . HIS A 1 203 ? -9.783 -13.748 -6.493 1.00 94.75 203 HIS A O 1
ATOM 1610 N N . ARG A 1 204 ? -9.256 -11.644 -5.920 1.00 94.38 204 ARG A N 1
ATOM 1611 C CA . ARG A 1 204 ? -10.632 -11.163 -5.973 1.00 94.38 204 ARG A CA 1
ATOM 1612 C C . ARG A 1 204 ? -11.075 -11.085 -7.443 1.00 94.38 204 ARG A C 1
ATOM 1614 O O . ARG A 1 204 ? -10.486 -10.321 -8.208 1.00 94.38 204 ARG A O 1
ATOM 1621 N N . PRO A 1 205 ? -12.122 -11.816 -7.861 1.00 91.19 205 PRO A N 1
ATOM 1622 C CA . PRO A 1 205 ? -12.589 -11.764 -9.240 1.00 91.19 205 PRO A CA 1
ATOM 1623 C C . PRO A 1 205 ? -13.212 -10.398 -9.561 1.00 91.19 205 PRO A C 1
ATOM 1625 O O . PRO A 1 205 ? -13.861 -9.780 -8.717 1.00 91.19 205 PRO A O 1
ATOM 1628 N N . GLY A 1 206 ? -13.040 -9.947 -10.806 1.00 88.81 206 GLY A N 1
ATOM 1629 C CA . GLY A 1 206 ? -13.674 -8.728 -11.324 1.00 88.81 206 GLY A CA 1
ATOM 1630 C C . GLY A 1 206 ? -13.025 -7.407 -10.894 1.00 88.81 206 GLY A C 1
ATOM 1631 O O . GLY A 1 206 ? -13.635 -6.360 -11.078 1.00 88.81 206 GLY A O 1
ATOM 1632 N N . VAL A 1 207 ? -11.813 -7.433 -10.330 1.00 90.44 207 VAL A N 1
ATOM 1633 C CA . VAL A 1 207 ? -11.031 -6.216 -10.058 1.00 90.44 207 VAL A CA 1
ATOM 1634 C C . VAL A 1 207 ? -10.593 -5.572 -11.376 1.00 90.44 207 VAL A C 1
ATOM 1636 O O . VAL A 1 207 ? -10.088 -6.249 -12.271 1.00 90.44 207 VAL A O 1
ATOM 1639 N N . ASN A 1 208 ? -10.781 -4.257 -11.492 1.00 90.12 208 ASN A N 1
ATOM 1640 C CA . ASN A 1 208 ? -10.337 -3.473 -12.637 1.00 90.12 208 ASN A CA 1
ATOM 1641 C C . ASN A 1 208 ? -8.925 -2.915 -12.391 1.00 90.12 208 ASN A C 1
ATOM 1643 O O . ASN A 1 208 ? -8.762 -1.840 -11.815 1.00 90.12 208 ASN A O 1
ATOM 1647 N N . HIS A 1 209 ? -7.889 -3.627 -12.836 1.00 87.75 209 HIS A N 1
ATOM 1648 C CA . HIS A 1 209 ? -6.493 -3.237 -12.585 1.00 87.75 209 HIS A CA 1
ATOM 1649 C C . HIS A 1 209 ? -6.098 -1.883 -13.200 1.00 87.75 209 HIS A C 1
ATOM 1651 O O . HIS A 1 209 ? -5.166 -1.241 -12.713 1.00 87.75 209 HIS A O 1
ATOM 1657 N N . ALA A 1 210 ? -6.842 -1.389 -14.199 1.00 91.38 210 ALA A N 1
ATOM 1658 C CA . ALA A 1 210 ? -6.636 -0.050 -14.749 1.00 91.38 210 ALA A CA 1
ATOM 1659 C C . ALA A 1 210 ? -6.891 1.062 -13.712 1.00 91.38 210 ALA A C 1
ATOM 1661 O O . ALA A 1 210 ? -6.227 2.093 -13.766 1.00 91.38 210 ALA A O 1
ATOM 1662 N N . GLU A 1 211 ? -7.786 0.853 -12.737 1.00 93.50 211 GLU A N 1
ATOM 1663 C CA . GLU A 1 211 ? -8.029 1.808 -11.644 1.00 93.50 211 GLU A CA 1
ATOM 1664 C C . GLU A 1 211 ? -6.835 1.883 -10.686 1.00 93.50 211 GLU A C 1
ATOM 1666 O O . GLU A 1 211 ? -6.421 2.976 -10.300 1.00 93.50 211 GLU A O 1
ATOM 1671 N N . CYS A 1 212 ? -6.237 0.736 -10.345 1.00 95.00 212 CYS A N 1
ATOM 1672 C CA . CYS A 1 212 ? -5.027 0.679 -9.523 1.00 95.00 212 CYS A CA 1
ATOM 1673 C C . CYS A 1 212 ? -3.858 1.378 -10.228 1.00 95.00 212 CYS A C 1
ATOM 1675 O O . CYS A 1 212 ? -3.216 2.252 -9.645 1.00 95.00 212 CYS A O 1
ATOM 1677 N N . LEU A 1 213 ? -3.641 1.046 -11.504 1.00 95.38 213 LEU A N 1
ATOM 1678 C CA . LEU A 1 213 ? -2.618 1.666 -12.341 1.00 95.38 213 LEU A CA 1
ATOM 1679 C C . LEU A 1 213 ? -2.812 3.188 -12.417 1.00 95.38 213 LEU A C 1
ATOM 1681 O O . LEU A 1 213 ? -1.923 3.933 -12.010 1.00 95.38 213 LEU A O 1
ATOM 1685 N N . ALA A 1 214 ? -3.990 3.659 -12.836 1.00 95.69 214 ALA A N 1
ATOM 1686 C CA . ALA A 1 214 ? -4.276 5.083 -13.012 1.00 95.69 214 ALA A CA 1
ATOM 1687 C C . ALA A 1 214 ? -4.227 5.889 -11.701 1.00 95.69 214 ALA A C 1
ATOM 1689 O O . ALA A 1 214 ? -3.761 7.025 -11.707 1.00 95.69 214 ALA A O 1
ATOM 1690 N N . CYS A 1 215 ? -4.666 5.319 -10.572 1.00 96.56 215 CYS A N 1
ATOM 1691 C CA . CYS A 1 215 ? -4.612 5.990 -9.270 1.00 96.56 215 CYS A CA 1
ATOM 1692 C C . CYS A 1 215 ? -3.171 6.162 -8.761 1.00 96.56 215 CYS A C 1
ATOM 1694 O O . CYS A 1 215 ? -2.845 7.183 -8.158 1.00 96.56 215 CYS A O 1
ATOM 1696 N N . HIS A 1 216 ? -2.299 5.186 -9.033 1.00 97.50 216 HIS A N 1
ATOM 1697 C CA . HIS A 1 216 ? -0.896 5.225 -8.625 1.00 97.50 216 HIS A CA 1
ATOM 1698 C C . HIS A 1 216 ? 0.029 5.919 -9.649 1.00 97.50 216 HIS A C 1
ATOM 1700 O O . HIS A 1 216 ? 1.100 6.382 -9.265 1.00 97.50 216 HIS A O 1
ATOM 1706 N N . LYS A 1 217 ? -0.368 6.046 -10.926 1.00 96.75 217 LYS A N 1
ATOM 1707 C CA . LYS A 1 217 ? 0.420 6.661 -12.018 1.00 96.75 217 LYS A CA 1
ATOM 1708 C C . LYS A 1 217 ? 0.994 8.059 -11.701 1.00 96.75 217 LYS A C 1
ATOM 1710 O O . LYS A 1 217 ? 2.146 8.279 -12.061 1.00 96.75 217 LYS A O 1
ATOM 1715 N N . PRO A 1 218 ? 0.289 8.985 -11.010 1.00 97.25 218 PRO A N 1
ATOM 1716 C CA . PRO A 1 218 ? 0.818 10.315 -10.668 1.00 97.25 218 PRO A CA 1
ATOM 1717 C C . PRO A 1 218 ? 1.892 10.333 -9.565 1.00 97.25 218 PRO A C 1
ATOM 1719 O O . PRO A 1 218 ? 2.290 11.408 -9.127 1.00 97.25 218 PRO A O 1
ATOM 1722 N N . LEU A 1 219 ? 2.303 9.166 -9.061 1.00 97.50 219 LEU A N 1
ATOM 1723 C CA . LEU A 1 219 ? 3.278 8.998 -7.979 1.00 97.50 219 LEU A CA 1
ATOM 1724 C C . LEU A 1 219 ? 4.617 8.429 -8.481 1.00 97.50 219 LEU A C 1
ATOM 1726 O O . LEU A 1 219 ? 5.349 7.800 -7.714 1.00 97.50 219 LEU A O 1
ATOM 1730 N N . ASP A 1 220 ? 4.927 8.603 -9.764 1.00 96.25 220 ASP A N 1
ATOM 1731 C CA . ASP A 1 220 ? 6.166 8.142 -10.404 1.00 96.25 220 ASP A CA 1
ATOM 1732 C C . ASP A 1 220 ? 7.427 8.543 -9.608 1.00 96.25 220 ASP A C 1
ATOM 1734 O O . ASP A 1 220 ? 8.269 7.701 -9.286 1.00 96.25 220 ASP A O 1
ATOM 1738 N N . ASN A 1 221 ? 7.486 9.795 -9.154 1.00 96.06 221 ASN A N 1
ATOM 1739 C CA . ASN A 1 221 ? 8.557 10.359 -8.333 1.00 96.06 221 ASN A CA 1
ATOM 1740 C C . ASN A 1 221 ? 8.717 9.731 -6.931 1.00 96.06 221 ASN A C 1
ATOM 1742 O O . ASN A 1 221 ? 9.739 9.949 -6.279 1.00 96.06 221 ASN A O 1
ATOM 1746 N N . VAL A 1 222 ? 7.742 8.947 -6.460 1.00 97.06 222 VAL A N 1
ATOM 1747 C CA . VAL A 1 222 ? 7.766 8.224 -5.177 1.00 97.06 222 VAL A CA 1
ATOM 1748 C C . VAL A 1 222 ? 7.511 6.727 -5.368 1.00 97.06 222 VAL A C 1
ATOM 1750 O O . VAL A 1 222 ? 6.877 6.075 -4.537 1.00 97.06 222 VAL A O 1
ATOM 1753 N N . SER A 1 223 ? 8.030 6.157 -6.464 1.00 97.12 223 SER A N 1
ATOM 1754 C CA . SER A 1 223 ? 7.922 4.720 -6.772 1.00 97.12 223 SER A CA 1
ATOM 1755 C C . SER A 1 223 ? 6.474 4.221 -6.750 1.00 97.12 223 SER A C 1
ATOM 1757 O O . SER A 1 223 ? 6.165 3.176 -6.177 1.00 97.12 223 SER A O 1
ATOM 1759 N N . TYR A 1 224 ? 5.570 5.016 -7.320 1.00 98.00 224 TYR A N 1
ATOM 1760 C CA . TYR A 1 224 ? 4.140 4.739 -7.423 1.00 98.00 224 TYR A CA 1
ATOM 1761 C C . TYR A 1 224 ? 3.456 4.486 -6.063 1.00 98.00 224 TYR A C 1
ATOM 1763 O O . TYR A 1 224 ? 2.430 3.814 -6.003 1.00 98.00 224 TYR A O 1
ATOM 1771 N N . THR A 1 225 ? 4.017 4.985 -4.950 1.00 96.88 225 THR A N 1
ATOM 1772 C CA . THR A 1 225 ? 3.665 4.551 -3.585 1.00 96.88 225 THR A CA 1
ATOM 1773 C C . THR A 1 225 ? 3.266 5.715 -2.669 1.00 96.88 225 THR A C 1
ATOM 1775 O O . THR A 1 225 ? 4.106 6.498 -2.228 1.00 96.88 225 THR A O 1
ATOM 1778 N N . PHE A 1 226 ? 1.986 5.772 -2.272 1.00 97.06 226 PHE A N 1
ATOM 1779 C CA . PHE A 1 226 ? 1.438 6.802 -1.364 1.00 97.06 226 PHE A CA 1
ATOM 1780 C C . PHE A 1 226 ? 2.126 6.875 0.012 1.00 97.06 226 PHE A C 1
ATOM 1782 O O . PHE A 1 226 ? 2.100 7.915 0.666 1.00 97.06 226 PHE A O 1
ATOM 1789 N N . THR A 1 227 ? 2.708 5.768 0.475 1.00 96.81 227 THR A N 1
ATOM 1790 C CA . THR A 1 227 ? 3.247 5.600 1.833 1.00 96.81 227 THR A CA 1
ATOM 1791 C C . THR A 1 227 ? 4.777 5.507 1.886 1.00 96.81 227 THR A C 1
ATOM 1793 O O . THR A 1 227 ? 5.324 5.086 2.907 1.00 96.81 227 THR A O 1
ATOM 1796 N N . LEU A 1 228 ? 5.498 5.902 0.822 1.00 97.38 228 LEU A N 1
ATOM 1797 C CA . LEU A 1 228 ? 6.961 5.746 0.742 1.00 97.38 228 LEU A CA 1
ATOM 1798 C C . LEU A 1 228 ? 7.688 6.441 1.909 1.00 97.38 228 LEU A C 1
ATOM 1800 O O . LEU A 1 228 ? 8.624 5.886 2.481 1.00 97.38 228 LEU A O 1
ATOM 1804 N N . LYS A 1 229 ? 7.214 7.624 2.322 1.00 96.94 229 LYS A N 1
ATOM 1805 C CA . LYS A 1 229 ? 7.765 8.370 3.466 1.00 96.94 229 LYS A CA 1
ATOM 1806 C C . LYS A 1 229 ? 7.607 7.610 4.789 1.00 96.94 229 LYS A C 1
ATOM 1808 O O . LYS A 1 229 ? 8.518 7.606 5.610 1.00 96.94 229 LYS A O 1
ATOM 1813 N N . GLN A 1 230 ? 6.461 6.970 5.003 1.00 97.50 230 GLN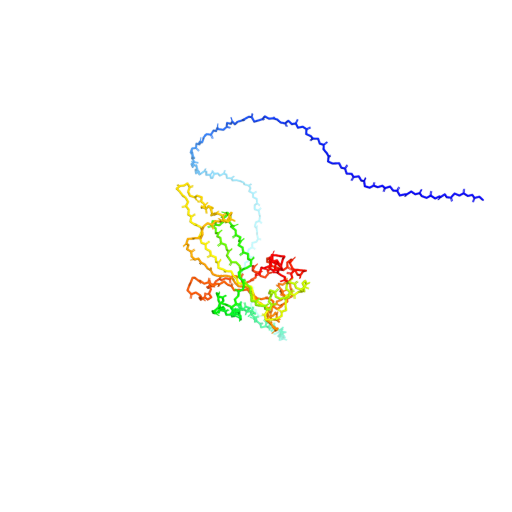 A N 1
ATOM 1814 C CA . GLN A 1 230 ? 6.179 6.169 6.193 1.00 97.50 230 GLN A CA 1
ATOM 1815 C C . GLN A 1 230 ? 6.969 4.858 6.177 1.00 97.50 230 GLN A C 1
ATOM 1817 O O . GLN A 1 230 ? 7.451 4.432 7.220 1.00 97.50 230 GLN A O 1
ATOM 1822 N N . LEU A 1 231 ? 7.164 4.258 4.999 1.00 97.69 231 LEU A N 1
ATOM 1823 C CA . LEU A 1 231 ? 8.008 3.078 4.814 1.00 97.69 231 LEU A CA 1
ATOM 1824 C C . LEU A 1 231 ? 9.487 3.375 5.117 1.00 97.69 231 LEU A C 1
ATOM 1826 O O . LEU A 1 231 ? 10.139 2.594 5.806 1.00 97.69 231 LEU A O 1
ATOM 1830 N N . ALA A 1 232 ? 10.001 4.531 4.687 1.00 97.19 232 ALA A N 1
ATOM 1831 C CA . ALA A 1 232 ? 11.338 5.000 5.062 1.00 97.19 232 ALA A CA 1
ATOM 1832 C C . ALA A 1 232 ? 11.480 5.239 6.581 1.00 97.19 232 ALA A C 1
ATOM 1834 O O . ALA A 1 232 ? 12.564 5.081 7.135 1.00 97.19 232 ALA A O 1
ATOM 1835 N N . GLY A 1 233 ? 10.379 5.579 7.261 1.00 96.31 233 GLY A N 1
ATOM 1836 C CA . GLY A 1 233 ? 10.291 5.722 8.717 1.00 96.31 233 GLY A CA 1
ATOM 1837 C C . GLY A 1 233 ? 9.957 4.437 9.486 1.00 96.31 233 GLY A C 1
ATOM 1838 O O . GLY A 1 233 ? 9.712 4.521 10.691 1.00 96.31 233 GLY A O 1
ATOM 1839 N N . ALA A 1 234 ? 9.916 3.268 8.830 1.00 92.88 234 ALA A N 1
ATOM 1840 C CA . ALA A 1 234 ? 9.673 1.990 9.497 1.00 92.88 234 ALA A CA 1
ATOM 1841 C C . ALA A 1 234 ? 10.698 1.762 10.620 1.00 92.88 234 ALA A C 1
ATOM 1843 O O . ALA A 1 234 ? 11.884 2.048 10.444 1.00 92.88 234 ALA A O 1
ATOM 1844 N N . LYS A 1 235 ? 10.263 1.223 11.760 1.00 79.81 235 LYS A N 1
ATOM 1845 C CA . LYS A 1 235 ? 11.174 0.830 12.841 1.00 79.81 235 LYS A CA 1
ATOM 1846 C C . LYS A 1 235 ? 11.767 -0.534 12.501 1.00 79.81 235 LYS A C 1
ATOM 1848 O O . LYS A 1 235 ? 11.005 -1.515 12.563 1.00 79.81 235 LYS A O 1
#

pLDDT: mean 74.48, std 28.13, range [27.39, 98.62]

Secondary structure (DSSP, 8-state):
-------------------------------------------------------------------------------------PPPS----TTHHHHSEEEEEEEEGGGTEEEEEEE-HHHHHHHHTT----TTEEEEEEEEEEPB-TTSSBPB-TTSSBPEEEEEEEEEEEE-TTTTTTS-TTT--TTEEEEEE-TTSSBPTT--HHHHHHHHGGGGGGTT-TTHHHHHT--

Mean predicted aligned error: 17.47 Å

Nearest PDB structures (foldseek):
  7s5o-assembly2_B  TM=8.815E-01  e=2.944E-14  Nitrosomonas europaea ATCC 19718
  6hiu-assembly1_A  TM=8.084E-01  e=2.753E-08  Methylococcus capsulatus str. Bath
  2je2-assembly1_A  TM=6.950E-01  e=1.702E-06  Nitrosomonas europaea
  8gar-assembly1_A  TM=6.895E-01  e=8.120E-06  Nitrosomonas europaea

Solvent-accessible surface area (backbone atoms only — not comparable to full-atom values): 15423 Å² total; per-residue (Å²): 141,90,87,84,82,87,87,86,83,79,88,88,85,89,90,87,84,88,87,87,80,86,86,90,88,82,90,84,80,90,84,83,88,82,89,87,81,88,76,92,86,80,90,86,85,85,87,86,89,87,80,92,84,88,91,83,82,87,88,85,81,88,80,92,77,85,80,75,74,80,77,74,73,75,72,82,72,75,78,74,74,66,79,70,79,73,76,73,87,69,68,73,70,79,66,42,86,84,60,26,50,75,40,49,75,48,61,39,78,93,78,40,28,23,34,46,30,29,27,28,62,60,26,40,54,26,28,55,68,75,41,72,59,51,70,73,18,38,42,38,29,48,33,19,37,29,35,61,43,100,85,70,44,63,36,68,41,96,86,74,36,41,34,71,65,43,75,63,29,33,42,38,40,38,24,39,90,66,68,22,69,88,43,58,75,94,51,38,48,59,32,51,48,70,43,49,23,36,72,85,56,42,78,46,83,89,68,63,59,66,57,57,30,56,72,29,47,89,29,61,95,48,60,46,37,98,54,45,73,48,41,33,64,42,132

Foldseek 3Di:
DDDDDDDDDDDDDDDDDDDDDDDDDDDDDDDDDDDDDDDDDDDDDDDDDDDDDDDDDDDDDDDDDPPPPPPPPPPPPPPPPPPPPPDFPDAQDPPQVPFWFFQDWDADQVQQKIKTKTWGPQLLVQLLVVHARDAVTKIKIFIFRFDADPVRGFDADPVRHGHGDGTAKMKMKGFHPPCQVPPPPVQGLPRIFMFIAGPVRHTDPPDDRSCLSVVLVVVNVQSSDPCSNSSSVGD